Protein AF-A0A6M1T0G2-F1 (afdb_monomer)

Sequence (320 aa):
MTQIGCLLRLRVKMVSRLFTELGWLRSVLLLVLMGIGVGQLTYVRDPAGLWALVVTACSIIAGIHSRRSDIGFLYSISPKPYLVVTIEYFVAFLPLLIFLLYNQFMPGVAVVLAFAAGWPLIFRRRGDSHIINSEAFSTSFLIPSFEWIGGLRNMWWLVLIVLAGGIILTYLNFVAGLVTLFCITAIITGFYAENESIRFITLIADHSTSFLIKKITRELALYSIISLPIWGSCIMLYPDRYLYTLLFLLLNTILLAMVLLAKYTLYQPKRSIELPIATYFIVLSFFLFVPYLQIGVPFIAIFLWIKAKRRLNKKVYARA

Structure (mmCIF, N/CA/C/O backbone):
data_AF-A0A6M1T0G2-F1
#
_entry.id   AF-A0A6M1T0G2-F1
#
loop_
_atom_site.group_PDB
_atom_site.id
_atom_site.type_symbol
_atom_site.label_atom_id
_atom_site.label_alt_id
_atom_site.label_comp_id
_atom_site.label_asym_id
_atom_site.label_entity_id
_atom_site.label_seq_id
_atom_site.pdbx_PDB_ins_code
_atom_site.Cartn_x
_atom_site.Cartn_y
_atom_site.Cartn_z
_atom_site.occupancy
_atom_site.B_iso_or_equiv
_atom_site.auth_seq_id
_atom_site.auth_comp_id
_atom_site.auth_asym_id
_atom_site.auth_atom_id
_atom_site.pdbx_PDB_model_num
ATOM 1 N N . MET A 1 1 ? -11.634 -39.029 -2.315 1.00 51.19 1 MET A N 1
ATOM 2 C CA . MET A 1 1 ? -11.465 -37.596 -2.656 1.00 51.19 1 MET A CA 1
ATOM 3 C C . MET A 1 1 ? -10.037 -37.198 -2.339 1.00 51.19 1 MET A C 1
ATOM 5 O O . MET A 1 1 ? -9.631 -37.340 -1.196 1.00 51.19 1 MET A O 1
ATOM 9 N N . THR A 1 2 ? -9.257 -36.772 -3.330 1.00 70.81 2 THR A N 1
ATOM 10 C CA . THR A 1 2 ? -7.861 -36.361 -3.116 1.00 70.81 2 THR A CA 1
ATOM 11 C C . THR A 1 2 ? -7.811 -35.145 -2.183 1.00 70.81 2 THR A C 1
ATOM 13 O O . THR A 1 2 ? -8.646 -34.246 -2.294 1.00 70.81 2 THR A O 1
ATOM 16 N N . GLN A 1 3 ? -6.850 -35.100 -1.251 1.00 71.00 3 GLN A N 1
ATOM 17 C CA . GLN A 1 3 ? -6.666 -33.986 -0.300 1.00 71.00 3 GLN A CA 1
ATOM 18 C C . GLN A 1 3 ? -6.639 -32.613 -1.006 1.00 71.00 3 GLN A C 1
ATOM 20 O O . GLN A 1 3 ? -7.195 -31.635 -0.509 1.00 71.00 3 GLN A O 1
ATOM 25 N N . ILE A 1 4 ? -6.093 -32.576 -2.226 1.00 71.19 4 ILE A N 1
ATOM 26 C CA . ILE A 1 4 ? -6.065 -31.411 -3.122 1.00 71.19 4 ILE A CA 1
ATOM 27 C C . ILE A 1 4 ? -7.482 -30.930 -3.485 1.00 71.19 4 ILE A C 1
ATOM 29 O O . ILE A 1 4 ? -7.760 -29.734 -3.429 1.00 71.19 4 ILE A O 1
ATOM 33 N N . GLY A 1 5 ? -8.408 -31.841 -3.800 1.00 75.25 5 GLY A N 1
ATOM 34 C CA . GLY A 1 5 ? -9.793 -31.488 -4.123 1.00 75.25 5 GLY A CA 1
ATOM 35 C C . GLY A 1 5 ? -10.549 -30.879 -2.937 1.00 75.25 5 GLY A C 1
ATOM 36 O O . GLY A 1 5 ? -11.372 -29.981 -3.119 1.00 75.25 5 GLY A O 1
ATOM 37 N N . CYS A 1 6 ? -10.242 -31.317 -1.711 1.00 79.81 6 CYS A N 1
ATOM 38 C CA . CYS A 1 6 ? -10.803 -30.722 -0.497 1.00 79.81 6 CYS A CA 1
ATOM 39 C C . CYS A 1 6 ? -10.262 -29.300 -0.263 1.00 79.81 6 CYS A C 1
ATOM 41 O O . CYS A 1 6 ? -11.041 -28.380 -0.010 1.00 79.81 6 CYS A O 1
ATOM 43 N N . LEU A 1 7 ? -8.950 -29.098 -0.444 1.00 80.50 7 LEU A N 1
ATOM 44 C CA . LEU A 1 7 ? -8.316 -27.778 -0.357 1.00 80.50 7 LEU A CA 1
ATOM 45 C C . LEU A 1 7 ? -8.897 -26.795 -1.381 1.00 80.50 7 LEU A C 1
ATOM 47 O O . LEU A 1 7 ? -9.249 -25.677 -1.015 1.00 80.50 7 LEU A O 1
ATOM 51 N N . LEU A 1 8 ? -9.086 -27.215 -2.636 1.00 78.31 8 LEU A N 1
ATOM 52 C CA . LEU A 1 8 ? -9.695 -26.369 -3.669 1.00 78.31 8 LEU A CA 1
ATOM 53 C C . LEU A 1 8 ? -11.133 -25.967 -3.314 1.00 78.31 8 LEU A C 1
ATOM 55 O O . LEU A 1 8 ? -11.486 -24.793 -3.419 1.00 78.31 8 LEU A O 1
ATOM 59 N N . ARG A 1 9 ? -11.957 -26.899 -2.817 1.00 84.12 9 ARG A N 1
ATOM 60 C CA . ARG A 1 9 ? -13.314 -26.570 -2.339 1.00 84.12 9 ARG A CA 1
ATOM 61 C C . ARG A 1 9 ? -13.290 -25.578 -1.179 1.00 84.12 9 ARG A C 1
ATOM 63 O O . ARG A 1 9 ? -14.125 -24.677 -1.129 1.00 84.12 9 ARG A O 1
ATOM 70 N N . LEU A 1 10 ? -12.341 -25.730 -0.259 1.00 84.62 10 LEU A N 1
ATOM 71 C CA . LEU A 1 10 ? -12.155 -24.809 0.858 1.00 84.62 10 LEU A CA 1
ATOM 72 C C . LEU A 1 10 ? -11.741 -23.414 0.364 1.00 84.62 10 LEU A C 1
ATOM 74 O O . LEU A 1 10 ? -12.309 -22.426 0.825 1.00 84.62 10 LEU A O 1
ATOM 78 N N . ARG A 1 11 ? -10.859 -23.318 -0.638 1.00 83.44 11 ARG A N 1
ATOM 79 C CA . ARG A 1 11 ? -10.493 -22.046 -1.284 1.00 83.44 11 ARG A CA 1
ATOM 80 C C . ARG A 1 11 ? -11.674 -21.369 -1.967 1.00 83.44 11 ARG A C 1
ATOM 82 O O . ARG A 1 11 ? -11.891 -20.182 -1.747 1.00 83.44 11 ARG A O 1
ATOM 89 N N . VAL A 1 12 ? -12.483 -22.112 -2.719 1.00 82.88 12 VAL A N 1
ATOM 90 C CA . VAL A 1 12 ? -13.698 -21.567 -3.351 1.00 82.88 12 VAL A CA 1
ATOM 91 C C . VAL A 1 12 ? -14.676 -21.045 -2.295 1.00 82.88 12 VAL A C 1
ATOM 93 O O . VAL A 1 12 ? -15.208 -19.945 -2.439 1.00 82.88 12 VAL A O 1
ATOM 96 N N . LYS A 1 13 ? -14.863 -21.776 -1.187 1.00 85.56 13 LYS A N 1
ATOM 97 C CA . LYS A 1 13 ? -15.683 -21.303 -0.060 1.00 85.56 13 LYS A CA 1
ATOM 98 C C . LYS A 1 13 ? -15.110 -20.041 0.588 1.00 85.56 13 LYS A C 1
ATOM 100 O O . LYS A 1 13 ? -15.881 -19.149 0.929 1.00 85.56 13 LYS A O 1
ATOM 105 N N . MET A 1 14 ? -13.788 -19.939 0.736 1.00 82.00 14 MET A N 1
ATOM 106 C CA . MET A 1 14 ? -13.137 -18.725 1.240 1.00 82.00 14 MET A CA 1
ATOM 107 C C . MET A 1 14 ? -13.379 -17.532 0.312 1.00 82.00 14 MET A C 1
ATOM 109 O O . MET A 1 14 ? -13.764 -16.472 0.790 1.00 82.00 14 MET A O 1
ATOM 113 N N . VAL A 1 15 ? -13.231 -17.709 -1.002 1.00 80.38 15 VAL A N 1
ATOM 114 C CA . VAL A 1 15 ? -13.501 -16.655 -1.993 1.00 80.38 15 VAL A CA 1
ATOM 115 C C . VAL A 1 15 ? -14.968 -16.229 -1.958 1.00 80.38 15 VAL A C 1
ATOM 117 O O . VAL A 1 15 ? -15.261 -15.040 -1.881 1.00 80.38 15 VAL A O 1
ATOM 120 N N . SER A 1 16 ? -15.902 -17.181 -1.928 1.00 82.56 16 SER A N 1
ATOM 121 C CA . SER A 1 16 ? -17.333 -16.883 -1.794 1.00 82.56 16 SER A CA 1
ATOM 122 C C . SER A 1 16 ? -17.633 -16.099 -0.511 1.00 82.56 16 SER A C 1
ATOM 124 O O . SER A 1 16 ? -18.330 -15.084 -0.552 1.00 82.56 16 SER A O 1
ATOM 126 N N . ARG A 1 17 ? -17.028 -16.499 0.614 1.00 81.81 17 ARG A N 1
ATOM 127 C CA . ARG A 1 17 ? -17.146 -15.776 1.880 1.00 81.81 17 ARG A CA 1
ATOM 128 C C . ARG A 1 17 ? -16.591 -14.352 1.780 1.00 81.81 17 ARG A C 1
ATOM 130 O O . ARG A 1 17 ? -17.235 -13.431 2.276 1.00 81.81 17 ARG A O 1
ATOM 137 N N . LEU A 1 18 ? -15.463 -14.146 1.097 1.00 77.69 18 LEU A N 1
ATOM 138 C CA . LEU A 1 18 ? -14.910 -12.809 0.857 1.00 77.69 18 LEU A CA 1
ATOM 139 C C . LEU A 1 18 ? -15.920 -11.917 0.126 1.00 77.69 18 LEU A C 1
ATOM 141 O O . LEU A 1 18 ? -16.198 -10.818 0.598 1.00 77.69 18 LEU A O 1
ATOM 145 N N . PHE A 1 19 ? -16.540 -12.403 -0.953 1.00 76.75 19 PHE A N 1
ATOM 146 C CA . PHE A 1 19 ? -17.588 -11.662 -1.667 1.00 76.75 19 PHE A CA 1
ATOM 147 C C . PHE A 1 19 ? -18.769 -11.288 -0.757 1.00 76.75 19 PHE A C 1
ATOM 149 O O . PHE A 1 19 ? -19.260 -10.158 -0.810 1.00 76.75 19 PHE A O 1
ATOM 156 N N . THR A 1 20 ? -19.188 -12.194 0.133 1.00 78.62 20 THR A N 1
ATOM 157 C CA . THR A 1 20 ? -20.266 -11.897 1.091 1.00 78.62 20 THR A CA 1
ATOM 158 C C . THR A 1 20 ? -19.862 -10.882 2.164 1.00 78.62 20 THR A C 1
ATOM 160 O O . THR A 1 20 ? -20.662 -10.013 2.503 1.00 78.62 20 THR A O 1
ATOM 163 N N . GLU A 1 21 ? -18.625 -10.931 2.671 1.00 76.31 21 GLU A N 1
ATOM 164 C CA . GLU A 1 21 ? -18.133 -10.000 3.699 1.00 76.31 21 GLU A CA 1
ATOM 165 C C . GLU A 1 21 ? -17.851 -8.596 3.137 1.00 76.31 21 GLU A C 1
ATOM 167 O O . GLU A 1 21 ? -18.072 -7.590 3.819 1.00 76.31 21 GLU A O 1
ATOM 172 N N . LEU A 1 22 ? -17.399 -8.510 1.882 1.00 72.31 22 LEU A N 1
ATOM 173 C CA . LEU A 1 22 ? -17.198 -7.252 1.158 1.00 72.31 22 LEU A CA 1
ATOM 174 C C . LEU A 1 22 ? -18.525 -6.534 0.874 1.00 72.31 22 LEU A C 1
ATOM 176 O O . LEU A 1 22 ? -18.589 -5.301 0.965 1.00 72.31 22 LEU A O 1
ATOM 180 N N . GLY A 1 23 ? -19.576 -7.306 0.594 1.00 80.19 23 GLY A N 1
ATOM 181 C CA . GLY A 1 23 ? -20.867 -6.826 0.122 1.00 80.19 23 GLY A CA 1
ATOM 182 C C . GLY A 1 23 ? -20.869 -6.660 -1.398 1.00 80.19 23 GLY A C 1
ATOM 183 O O . GLY A 1 23 ? -19.938 -6.094 -1.973 1.00 80.19 23 GLY A O 1
ATOM 184 N N . TRP A 1 24 ? -21.946 -7.117 -2.041 1.00 75.81 24 TRP A N 1
ATOM 185 C CA . TRP A 1 24 ? -22.049 -7.234 -3.501 1.00 75.81 24 TRP A CA 1
ATOM 186 C C . TRP A 1 24 ? -21.665 -5.948 -4.251 1.00 75.81 24 TRP A C 1
ATOM 188 O O . TRP A 1 24 ? -20.932 -6.004 -5.232 1.00 75.81 24 TRP A O 1
ATOM 198 N N . LEU A 1 25 ? -22.080 -4.780 -3.750 1.00 76.75 25 LEU A N 1
ATOM 199 C CA . LEU A 1 25 ? -21.816 -3.495 -4.400 1.00 76.75 25 LEU A CA 1
ATOM 200 C C . LEU A 1 25 ? -20.320 -3.147 -4.420 1.00 76.75 25 LEU A C 1
ATOM 202 O O . LEU A 1 25 ? -19.811 -2.667 -5.430 1.00 76.75 25 LEU A O 1
ATOM 206 N N . ARG A 1 26 ? -19.586 -3.437 -3.335 1.00 77.00 26 ARG A N 1
ATOM 207 C CA . ARG A 1 26 ? -18.128 -3.226 -3.294 1.00 77.00 26 ARG A CA 1
ATOM 208 C C . ARG A 1 26 ? -17.404 -4.218 -4.189 1.00 77.00 26 ARG A C 1
ATOM 210 O O . ARG A 1 26 ? -16.419 -3.857 -4.818 1.00 77.00 26 ARG A O 1
ATOM 217 N N . SER A 1 27 ? -17.902 -5.447 -4.264 1.00 77.56 27 SER A N 1
ATOM 218 C CA . SER A 1 27 ? -17.348 -6.474 -5.139 1.00 77.56 27 SER A CA 1
ATOM 219 C C . SER A 1 27 ? -17.516 -6.136 -6.618 1.00 77.56 27 SER A C 1
ATOM 221 O O . SER A 1 27 ? -16.555 -6.258 -7.371 1.00 77.56 27 SER A O 1
ATOM 223 N N . VAL A 1 28 ? -18.697 -5.659 -7.024 1.00 82.12 28 VAL A N 1
ATOM 224 C CA . VAL A 1 28 ? -18.940 -5.182 -8.394 1.00 82.12 28 VAL A CA 1
ATOM 225 C C . VAL A 1 28 ? -18.038 -3.993 -8.706 1.00 82.12 28 VAL A C 1
ATOM 227 O O . VAL A 1 28 ? -17.378 -3.997 -9.740 1.00 82.12 28 VAL A O 1
ATOM 230 N N . LEU A 1 29 ? -17.936 -3.022 -7.790 1.00 79.62 29 LEU A N 1
ATOM 231 C CA . LEU A 1 29 ? -17.025 -1.890 -7.954 1.00 79.62 29 LEU A CA 1
ATOM 232 C C . LEU A 1 29 ? -15.581 -2.368 -8.162 1.00 79.62 29 LEU A C 1
ATOM 234 O O . LEU A 1 29 ? -14.952 -1.970 -9.134 1.00 79.62 29 LEU A O 1
ATOM 238 N N . LEU A 1 30 ? -15.067 -3.256 -7.307 1.00 80.06 30 LEU A N 1
ATOM 239 C CA . LEU A 1 30 ? -13.708 -3.792 -7.439 1.00 80.06 30 LEU A CA 1
ATOM 240 C C . LEU A 1 30 ? -13.485 -4.522 -8.768 1.00 80.06 30 LEU A C 1
ATOM 242 O O . LEU A 1 30 ? -12.429 -4.350 -9.370 1.00 80.06 30 LEU A O 1
ATOM 246 N N . LEU A 1 31 ? -14.461 -5.300 -9.242 1.00 81.38 31 LEU A N 1
ATOM 247 C CA . LEU A 1 31 ? -14.373 -5.978 -10.538 1.00 81.38 31 LEU A CA 1
ATOM 248 C C . LEU A 1 31 ? -14.300 -4.980 -11.699 1.00 81.38 31 LEU A C 1
ATOM 250 O O . LEU A 1 31 ? -13.467 -5.146 -12.586 1.00 81.38 31 LEU A O 1
ATOM 254 N N . VAL A 1 32 ? -15.117 -3.923 -11.670 1.00 80.25 32 VAL A N 1
ATOM 255 C CA . VAL A 1 32 ? -15.071 -2.849 -12.676 1.00 80.25 32 VAL A CA 1
ATOM 256 C C . VAL A 1 32 ? -13.719 -2.137 -12.640 1.00 80.25 32 VAL A C 1
ATOM 258 O O . VAL A 1 32 ? -13.092 -1.972 -13.683 1.00 80.25 32 VAL A O 1
ATOM 261 N N . LEU A 1 33 ? -13.228 -1.776 -11.451 1.00 76.12 33 LEU A N 1
ATOM 262 C CA . LEU A 1 33 ? -11.920 -1.134 -11.287 1.00 76.12 33 LEU A CA 1
ATOM 263 C C . LEU A 1 33 ? -10.778 -2.022 -11.792 1.00 76.12 33 LEU A C 1
ATOM 265 O O . LEU A 1 33 ? -9.868 -1.533 -12.458 1.00 76.12 33 LEU A O 1
ATOM 269 N N . MET A 1 34 ? -10.839 -3.324 -11.515 1.00 77.12 34 MET A N 1
ATOM 270 C CA . MET A 1 34 ? -9.867 -4.295 -12.008 1.00 77.12 34 MET A CA 1
ATOM 271 C C . MET A 1 34 ? -9.919 -4.407 -13.535 1.00 77.12 34 MET A C 1
ATOM 273 O O . MET A 1 34 ? -8.868 -4.408 -14.170 1.00 77.12 34 MET A O 1
ATOM 277 N N . GLY A 1 35 ? -11.115 -4.429 -14.130 1.00 75.44 35 GLY A N 1
ATOM 278 C CA . GLY A 1 35 ? -11.295 -4.425 -15.583 1.00 75.44 35 GLY A CA 1
ATOM 279 C C . GLY A 1 35 ? -10.711 -3.176 -16.244 1.00 75.44 35 GLY A C 1
ATOM 280 O O . GLY A 1 35 ? -9.975 -3.291 -17.222 1.00 75.44 35 GLY A O 1
ATOM 281 N N . ILE A 1 36 ? -10.958 -1.992 -15.670 1.00 74.38 36 ILE A N 1
ATOM 282 C CA . ILE A 1 36 ? -10.354 -0.738 -16.142 1.00 74.38 36 ILE A CA 1
ATOM 283 C C . ILE A 1 36 ? -8.831 -0.800 -16.004 1.00 74.38 36 ILE A C 1
ATOM 285 O O . ILE A 1 36 ? -8.129 -0.469 -16.953 1.00 74.38 36 ILE A O 1
ATOM 289 N N . GLY A 1 37 ? -8.318 -1.264 -14.860 1.00 69.94 37 GLY A N 1
ATOM 290 C CA . GLY A 1 37 ? -6.883 -1.425 -14.628 1.00 69.94 37 GLY A CA 1
ATOM 291 C C . GLY A 1 37 ? -6.225 -2.312 -15.685 1.00 69.94 37 GLY A C 1
ATOM 292 O O . GLY A 1 37 ? -5.253 -1.895 -16.305 1.00 69.94 37 GLY A O 1
ATOM 293 N N . VAL A 1 38 ? -6.800 -3.487 -15.959 1.00 71.50 38 VAL A N 1
ATOM 294 C CA . VAL A 1 38 ? -6.326 -4.400 -17.013 1.00 71.50 38 VAL A CA 1
ATOM 295 C C . VAL A 1 38 ? -6.412 -3.750 -18.398 1.00 71.50 38 VAL A C 1
ATOM 297 O O . VAL A 1 38 ? -5.481 -3.884 -19.187 1.00 71.50 38 VAL A O 1
ATOM 300 N N . GLY A 1 39 ? -7.477 -2.997 -18.684 1.00 71.19 39 GLY A N 1
ATOM 301 C CA . GLY A 1 39 ? -7.616 -2.245 -19.933 1.00 71.19 39 GLY A CA 1
ATOM 302 C C . GLY A 1 39 ? -6.578 -1.130 -20.096 1.00 71.19 39 GLY A C 1
ATOM 303 O O . GLY A 1 39 ? -6.160 -0.846 -21.209 1.00 71.19 39 GLY A O 1
ATOM 304 N N . GLN A 1 40 ? -6.107 -0.517 -19.010 1.00 70.69 40 GLN A N 1
ATOM 305 C CA . GLN A 1 40 ? -5.018 0.464 -19.077 1.00 70.69 40 GLN A CA 1
ATOM 306 C C . GLN A 1 40 ? -3.661 -0.201 -19.344 1.00 70.69 40 GLN A C 1
ATOM 308 O O . GLN A 1 40 ? -2.816 0.395 -20.012 1.00 70.69 40 GLN A O 1
ATOM 313 N N . LEU A 1 41 ? -3.459 -1.451 -18.904 1.00 71.25 41 LEU A N 1
ATOM 314 C CA . LEU A 1 41 ? -2.218 -2.183 -19.176 1.00 71.25 41 LEU A CA 1
ATOM 315 C C . LEU A 1 41 ? -1.961 -2.322 -20.680 1.00 71.25 41 LEU A C 1
ATOM 317 O O . LEU A 1 41 ? -0.813 -2.225 -21.093 1.00 71.25 41 LEU A O 1
ATOM 321 N N . THR A 1 42 ? -2.990 -2.443 -21.529 1.00 71.88 42 THR A N 1
ATOM 322 C CA . THR A 1 42 ? -2.804 -2.599 -22.988 1.00 71.88 42 THR A CA 1
ATOM 323 C C . THR A 1 42 ? -2.097 -1.423 -23.669 1.00 71.88 42 THR A C 1
ATOM 325 O O . THR A 1 42 ? -1.605 -1.577 -24.788 1.00 71.88 42 THR A O 1
ATOM 328 N N . TYR A 1 43 ? -2.032 -0.265 -23.009 1.00 75.75 43 TYR A N 1
ATOM 329 C CA . TYR A 1 43 ? -1.355 0.933 -23.506 1.00 75.75 43 TYR A CA 1
ATOM 330 C C . TYR A 1 43 ? 0.105 1.047 -23.042 1.00 75.75 43 TYR A C 1
ATOM 332 O O . TYR A 1 43 ? 0.860 1.836 -23.607 1.00 75.75 43 TYR A O 1
ATOM 340 N N . VAL A 1 44 ? 0.529 0.248 -22.057 1.00 76.12 44 VAL A N 1
ATOM 341 C CA . VAL A 1 44 ? 1.910 0.231 -21.560 1.00 76.12 44 VAL A CA 1
ATOM 342 C C . VAL A 1 44 ? 2.753 -0.656 -22.472 1.00 76.12 44 VAL A C 1
ATOM 344 O O . VAL A 1 44 ? 2.596 -1.876 -22.481 1.00 76.12 44 VAL A O 1
ATOM 347 N N . ARG A 1 45 ? 3.651 -0.042 -23.245 1.00 77.31 45 ARG A N 1
ATOM 348 C CA . ARG A 1 45 ? 4.600 -0.753 -24.125 1.00 77.31 45 ARG A CA 1
ATOM 349 C C . ARG A 1 45 ? 6.056 -0.396 -23.861 1.00 77.31 45 ARG A C 1
ATOM 351 O O . ARG A 1 45 ? 6.952 -1.017 -24.425 1.00 77.31 45 ARG A O 1
ATOM 358 N N . ASP A 1 46 ? 6.306 0.609 -23.033 1.00 82.06 46 ASP A N 1
ATOM 359 C CA . ASP A 1 46 ? 7.653 1.050 -22.727 1.00 82.06 46 ASP A CA 1
ATOM 360 C C . ASP A 1 46 ? 8.351 0.059 -21.770 1.00 82.06 46 ASP A C 1
ATOM 362 O O . ASP A 1 46 ? 7.740 -0.408 -20.802 1.00 82.06 46 ASP A O 1
ATOM 366 N N . PRO A 1 47 ? 9.641 -0.268 -21.991 1.00 81.50 47 PRO A N 1
ATOM 367 C CA . PRO A 1 47 ? 10.360 -1.231 -21.152 1.00 81.50 47 PRO A CA 1
ATOM 368 C C . PRO A 1 47 ? 10.382 -0.865 -19.664 1.00 81.50 47 PRO A C 1
ATOM 370 O O . PRO A 1 47 ? 10.381 -1.744 -18.803 1.00 81.50 47 PRO A O 1
ATOM 373 N N . ALA A 1 48 ? 10.391 0.429 -19.345 1.00 75.94 48 ALA A N 1
ATOM 374 C CA . ALA A 1 48 ? 10.402 0.899 -17.967 1.00 75.94 48 ALA A CA 1
ATOM 375 C C . ALA A 1 48 ? 9.061 0.668 -17.257 1.00 75.94 48 ALA A C 1
ATOM 377 O O . ALA A 1 48 ? 9.046 0.196 -16.120 1.00 75.94 48 ALA A O 1
ATOM 378 N N . GLY A 1 49 ? 7.943 0.934 -17.929 1.00 79.50 49 GLY A N 1
ATOM 379 C CA . GLY A 1 49 ? 6.596 0.638 -17.456 1.00 79.50 49 GLY A CA 1
ATOM 380 C C . GLY A 1 49 ? 6.393 -0.858 -17.227 1.00 79.50 49 GLY A C 1
ATOM 381 O O . GLY A 1 49 ? 5.846 -1.256 -16.198 1.00 79.50 49 GLY A O 1
ATOM 382 N N . LEU A 1 50 ? 6.923 -1.705 -18.114 1.00 84.75 50 LEU A N 1
ATOM 383 C CA . LEU A 1 50 ? 6.900 -3.161 -17.935 1.00 84.75 50 LEU A CA 1
ATOM 384 C C . LEU A 1 50 ? 7.704 -3.607 -16.703 1.00 84.75 50 LEU A C 1
ATOM 386 O O . LEU A 1 50 ? 7.216 -4.416 -15.911 1.00 84.75 50 LEU A O 1
ATOM 390 N N . TRP A 1 51 ? 8.893 -3.043 -16.475 1.00 83.19 51 TRP A N 1
ATOM 391 C CA . TRP A 1 51 ? 9.655 -3.298 -15.247 1.00 83.19 51 TRP A CA 1
ATOM 392 C C . TRP A 1 51 ? 8.935 -2.805 -13.990 1.00 83.19 51 TRP A C 1
ATOM 394 O O . TRP A 1 51 ? 8.929 -3.499 -12.972 1.00 83.19 51 TRP A O 1
ATOM 404 N N . ALA A 1 52 ? 8.275 -1.650 -14.054 1.00 79.62 52 ALA A N 1
ATOM 405 C CA . ALA A 1 52 ? 7.486 -1.133 -12.944 1.00 79.62 52 ALA A CA 1
ATOM 406 C C . ALA A 1 52 ? 6.321 -2.073 -12.578 1.00 79.62 52 ALA A C 1
ATOM 408 O O . ALA A 1 52 ? 6.053 -2.297 -11.393 1.00 79.62 52 ALA A O 1
ATOM 409 N N . LEU A 1 53 ? 5.677 -2.697 -13.571 1.00 83.00 53 LEU A N 1
ATOM 410 C CA . LEU A 1 53 ? 4.657 -3.727 -13.347 1.00 83.00 53 LEU A CA 1
ATOM 411 C C . LEU A 1 53 ? 5.235 -4.973 -12.670 1.00 83.00 53 LEU A C 1
ATOM 413 O O . LEU A 1 53 ? 4.637 -5.483 -11.723 1.00 83.00 53 LEU A O 1
ATOM 417 N N . VAL A 1 54 ? 6.410 -5.435 -13.105 1.00 86.50 54 VAL A N 1
ATOM 418 C CA . VAL A 1 54 ? 7.113 -6.577 -12.495 1.00 86.50 54 VAL A CA 1
ATOM 419 C C . VAL A 1 54 ? 7.441 -6.299 -11.026 1.00 86.50 54 VAL A C 1
ATOM 421 O O . VAL A 1 54 ? 7.137 -7.120 -10.163 1.00 86.50 54 VAL A O 1
ATOM 424 N N . VAL A 1 55 ? 7.992 -5.124 -10.711 1.00 83.31 55 VAL A N 1
ATOM 425 C CA . VAL A 1 55 ? 8.320 -4.717 -9.331 1.00 83.31 55 VAL A CA 1
ATOM 426 C C . VAL A 1 55 ? 7.066 -4.641 -8.465 1.00 83.31 55 VAL A C 1
ATOM 428 O O . VAL A 1 55 ? 7.067 -5.111 -7.323 1.00 83.31 55 VAL A O 1
ATOM 431 N N . THR A 1 56 ? 5.981 -4.098 -9.016 1.00 82.56 56 THR A N 1
ATOM 432 C CA . THR A 1 56 ? 4.684 -4.036 -8.335 1.00 82.56 56 THR A CA 1
ATOM 433 C C . THR A 1 56 ? 4.166 -5.443 -8.037 1.00 82.56 56 THR A C 1
ATOM 435 O O . THR A 1 56 ? 3.783 -5.734 -6.906 1.00 82.56 56 THR A O 1
ATOM 438 N N . ALA A 1 57 ? 4.224 -6.351 -9.012 1.00 87.81 57 ALA A N 1
ATOM 439 C CA . ALA A 1 57 ? 3.794 -7.735 -8.848 1.00 87.81 57 ALA A CA 1
ATOM 440 C C . ALA A 1 57 ? 4.610 -8.480 -7.786 1.00 87.81 57 ALA A C 1
ATOM 442 O O . ALA A 1 57 ? 4.029 -9.081 -6.883 1.00 87.81 57 ALA A O 1
ATOM 443 N N . CYS A 1 58 ? 5.940 -8.378 -7.830 1.00 87.62 58 CYS A N 1
ATOM 444 C CA . CYS A 1 58 ? 6.818 -8.968 -6.820 1.00 87.62 58 CYS A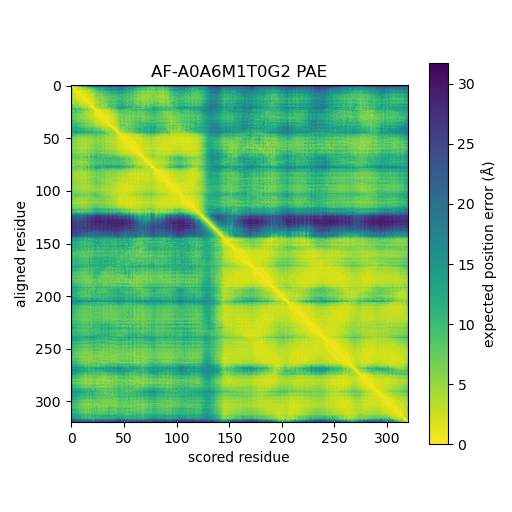 CA 1
ATOM 445 C C . CYS A 1 58 ? 6.534 -8.393 -5.423 1.00 87.62 58 CYS A C 1
ATOM 447 O O . CYS A 1 58 ? 6.450 -9.145 -4.454 1.00 87.62 58 CYS A O 1
ATOM 449 N N . SER A 1 59 ? 6.290 -7.083 -5.317 1.00 81.75 59 SER A N 1
ATOM 450 C CA . SER A 1 59 ? 5.927 -6.431 -4.051 1.00 81.75 59 SER A CA 1
ATOM 451 C C . SER A 1 59 ? 4.591 -6.945 -3.500 1.00 81.75 59 SER A C 1
ATOM 453 O O . SER A 1 59 ? 4.476 -7.204 -2.300 1.00 81.75 59 SER A O 1
ATOM 455 N N . ILE A 1 60 ? 3.595 -7.163 -4.369 1.00 85.44 60 ILE A N 1
ATOM 456 C CA . ILE A 1 60 ? 2.307 -7.757 -3.984 1.00 85.44 60 ILE A CA 1
ATOM 457 C C . ILE A 1 60 ? 2.502 -9.211 -3.535 1.00 85.44 60 ILE A C 1
ATOM 459 O O . ILE A 1 60 ? 1.991 -9.576 -2.478 1.00 85.44 60 ILE A O 1
ATOM 463 N N . ILE A 1 61 ? 3.261 -10.034 -4.270 1.00 88.12 61 ILE A N 1
ATOM 464 C CA . ILE A 1 61 ? 3.556 -11.427 -3.880 1.00 88.12 61 ILE A CA 1
ATOM 465 C C . ILE A 1 61 ? 4.226 -11.461 -2.504 1.00 88.12 61 ILE A C 1
ATOM 467 O O . ILE A 1 61 ? 3.781 -12.194 -1.617 1.00 88.12 61 ILE A O 1
ATOM 471 N N . ALA A 1 62 ? 5.256 -10.636 -2.302 1.00 84.00 62 ALA A N 1
ATOM 472 C CA . ALA A 1 62 ? 5.983 -10.560 -1.042 1.00 84.00 62 ALA A CA 1
ATOM 473 C C . ALA A 1 62 ? 5.068 -10.124 0.110 1.00 84.00 62 ALA A C 1
ATOM 475 O O . ALA A 1 62 ? 5.087 -10.734 1.183 1.00 84.00 62 ALA A O 1
ATOM 476 N N . GLY A 1 63 ? 4.226 -9.112 -0.121 1.00 79.12 63 GLY A N 1
ATOM 477 C CA . GLY A 1 63 ? 3.256 -8.618 0.851 1.00 79.12 63 GLY A CA 1
ATOM 478 C C . GLY A 1 63 ? 2.199 -9.660 1.221 1.00 79.12 63 GLY A C 1
ATOM 479 O O . GLY A 1 63 ? 1.950 -9.876 2.408 1.00 79.12 63 GLY A O 1
ATOM 480 N N . ILE A 1 64 ? 1.624 -10.349 0.226 1.00 82.62 64 ILE A N 1
ATOM 481 C CA . ILE A 1 64 ? 0.658 -11.436 0.440 1.00 82.62 64 ILE A CA 1
ATOM 482 C C . ILE A 1 64 ? 1.311 -12.548 1.257 1.00 82.62 64 ILE A C 1
ATOM 484 O O . ILE A 1 64 ? 0.735 -12.979 2.251 1.00 82.62 64 ILE A O 1
ATOM 488 N N . HIS A 1 65 ? 2.507 -13.001 0.874 1.00 85.06 65 HIS A N 1
ATOM 489 C CA . HIS A 1 65 ? 3.187 -14.095 1.563 1.00 85.06 65 HIS A CA 1
ATOM 490 C C . HIS A 1 65 ? 3.546 -13.746 3.013 1.00 85.06 65 HIS A C 1
ATOM 492 O O . HIS A 1 65 ? 3.339 -14.558 3.909 1.00 85.06 65 HIS A O 1
ATOM 498 N N . SER A 1 66 ? 4.013 -12.520 3.263 1.00 75.94 66 SER A N 1
ATOM 499 C CA . SER A 1 66 ? 4.449 -12.075 4.598 1.00 75.94 66 SER A CA 1
ATOM 500 C C . SER A 1 66 ? 3.307 -11.944 5.610 1.00 75.94 66 SER A C 1
ATOM 502 O O . SER A 1 66 ? 3.542 -11.974 6.816 1.00 75.94 66 SER A O 1
ATOM 504 N N . ARG A 1 67 ? 2.065 -11.781 5.138 1.00 71.50 67 ARG A N 1
ATOM 505 C CA . ARG A 1 67 ? 0.860 -11.664 5.984 1.00 71.50 67 ARG A CA 1
ATOM 506 C C . ARG A 1 67 ? 0.041 -12.946 6.039 1.00 71.50 67 ARG A C 1
ATOM 508 O O . ARG A 1 67 ? -1.058 -12.974 6.586 1.00 71.50 67 ARG A O 1
ATOM 515 N N . ARG A 1 68 ? 0.547 -14.012 5.430 1.00 77.75 68 ARG A N 1
ATOM 516 C CA . ARG A 1 68 ? -0.220 -15.219 5.193 1.00 77.75 68 ARG A CA 1
ATOM 517 C C . ARG A 1 68 ? -0.281 -16.095 6.450 1.00 77.75 68 ARG A C 1
ATOM 519 O O . ARG A 1 68 ? 0.659 -16.820 6.761 1.00 77.75 68 ARG A O 1
ATOM 526 N N . SER A 1 69 ? -1.415 -16.063 7.147 1.00 73.75 69 SER A N 1
ATOM 527 C CA . SER A 1 69 ? -1.633 -16.803 8.401 1.00 73.75 69 SER A CA 1
ATOM 528 C C . SER A 1 69 ? -1.951 -18.294 8.217 1.00 73.75 69 SER A C 1
ATOM 530 O O . SER A 1 69 ? -1.720 -19.094 9.120 1.00 73.75 69 SER A O 1
ATOM 532 N N . ASP A 1 70 ? -2.428 -18.715 7.041 1.00 77.56 70 ASP A N 1
ATOM 533 C CA . ASP A 1 70 ? -2.798 -20.109 6.755 1.00 77.56 70 ASP A CA 1
ATOM 534 C C . ASP A 1 70 ? -1.603 -21.008 6.391 1.00 77.56 70 ASP A C 1
ATOM 536 O O . ASP A 1 70 ? -1.783 -22.212 6.201 1.00 77.56 70 ASP A O 1
ATOM 540 N N . ILE A 1 71 ? -0.376 -20.471 6.328 1.00 78.56 71 ILE A N 1
ATOM 541 C CA . ILE A 1 71 ? 0.831 -21.256 6.019 1.00 78.56 71 ILE A CA 1
ATOM 542 C C . ILE A 1 71 ? 0.989 -22.405 7.023 1.00 78.56 71 ILE A C 1
ATOM 544 O O . ILE A 1 71 ? 1.198 -23.545 6.616 1.00 78.56 71 ILE A O 1
ATOM 548 N N . GLY A 1 72 ? 0.830 -22.147 8.325 1.00 76.38 72 GLY A N 1
ATOM 549 C CA . GLY A 1 72 ? 0.967 -23.183 9.356 1.00 76.38 72 GLY A CA 1
ATOM 550 C C . GLY A 1 72 ? 0.013 -24.366 9.156 1.00 76.38 72 GLY A C 1
ATOM 551 O O . GLY A 1 72 ? 0.423 -25.515 9.313 1.00 76.38 72 GLY A O 1
ATOM 552 N N . PHE A 1 73 ? -1.218 -24.075 8.731 1.00 81.56 73 PHE A N 1
ATOM 553 C CA . PHE A 1 73 ? -2.251 -25.057 8.399 1.00 81.56 73 PHE A CA 1
ATOM 554 C C . PHE A 1 73 ? -1.953 -25.809 7.093 1.00 81.56 73 PHE A C 1
ATOM 556 O O . PHE A 1 73 ? -2.142 -27.019 7.003 1.00 81.56 73 PHE A O 1
ATOM 563 N N . LEU A 1 74 ? -1.431 -25.128 6.070 1.00 82.69 74 LEU A N 1
ATOM 564 C CA . LEU A 1 74 ? -1.042 -25.785 4.818 1.00 82.69 74 LEU A CA 1
ATOM 565 C C . LEU A 1 74 ? 0.085 -26.798 5.026 1.00 82.69 74 LEU A C 1
ATOM 567 O O . LEU A 1 74 ? 0.053 -27.877 4.435 1.00 82.69 74 LEU A O 1
ATOM 571 N N . TYR A 1 75 ? 1.048 -26.464 5.888 1.00 80.50 75 TYR A N 1
ATOM 572 C CA . TYR A 1 75 ? 2.149 -27.355 6.247 1.00 80.50 75 TYR A CA 1
ATOM 573 C C . TYR A 1 75 ? 1.707 -28.569 7.079 1.00 80.50 75 TYR A C 1
ATOM 575 O O . TYR A 1 75 ? 2.429 -29.560 7.083 1.00 80.50 75 TYR A O 1
ATOM 583 N N . SER A 1 76 ? 0.558 -28.524 7.768 1.00 81.00 76 SER A N 1
ATOM 584 C CA . SER A 1 76 ? 0.054 -29.677 8.533 1.00 81.00 76 SER A CA 1
ATOM 585 C C . SER A 1 76 ? -0.795 -30.645 7.705 1.00 81.00 76 SER A C 1
ATOM 587 O O . SER A 1 76 ? -0.962 -31.792 8.110 1.00 81.00 76 SER A O 1
ATOM 589 N N . ILE A 1 77 ? -1.323 -30.211 6.555 1.00 81.50 77 ILE A N 1
ATOM 590 C CA . ILE A 1 77 ? -2.271 -31.002 5.749 1.00 81.50 77 ILE A CA 1
ATOM 591 C C . ILE A 1 77 ? -1.673 -31.485 4.429 1.00 81.50 77 ILE A C 1
ATOM 593 O O . ILE A 1 77 ? -2.030 -32.566 3.962 1.00 81.50 77 ILE A O 1
ATOM 597 N N . SER A 1 78 ? -0.800 -30.696 3.797 1.00 80.25 78 SER A N 1
ATOM 598 C CA . SER A 1 78 ? -0.249 -31.029 2.483 1.00 80.25 78 SER A CA 1
ATOM 599 C C . SER A 1 78 ? 1.173 -31.583 2.596 1.00 80.25 78 SER A C 1
ATOM 601 O O . SER A 1 78 ? 2.012 -30.951 3.236 1.00 80.25 78 SER A O 1
ATOM 603 N N . PRO A 1 79 ? 1.504 -32.691 1.905 1.00 77.31 79 PRO A N 1
ATOM 604 C CA . PRO A 1 79 ? 2.871 -33.215 1.860 1.00 77.31 79 PRO A CA 1
ATOM 605 C C . PRO A 1 79 ? 3.838 -32.291 1.098 1.00 77.31 79 PRO A C 1
ATOM 607 O O . PRO A 1 79 ? 5.048 -32.349 1.308 1.00 77.31 79 PRO A O 1
ATOM 610 N N . LYS A 1 80 ? 3.326 -31.426 0.207 1.00 82.94 80 LYS A N 1
ATOM 611 C CA . LYS A 1 80 ? 4.114 -30.450 -0.568 1.00 82.94 80 LYS A CA 1
ATOM 612 C C . LYS A 1 80 ? 3.446 -29.066 -0.517 1.00 82.94 80 LYS A C 1
ATOM 614 O O . LYS A 1 80 ? 2.860 -28.629 -1.509 1.00 82.94 80 LYS A O 1
ATOM 619 N N . PRO A 1 81 ? 3.502 -28.363 0.629 1.00 79.12 81 PRO A N 1
ATOM 620 C CA . PRO A 1 81 ? 2.783 -27.103 0.827 1.00 79.12 81 PRO A CA 1
ATOM 621 C C . PRO A 1 81 ? 3.304 -25.983 -0.081 1.00 79.12 81 PRO A C 1
ATOM 623 O O . PRO A 1 81 ? 2.516 -25.174 -0.561 1.00 79.12 81 PRO A O 1
ATOM 626 N N . TYR A 1 82 ? 4.606 -25.975 -0.385 1.00 83.50 82 TYR A N 1
ATOM 627 C CA . TYR A 1 82 ? 5.220 -24.989 -1.278 1.00 83.50 82 TYR A CA 1
ATOM 628 C C . TYR A 1 82 ? 4.629 -25.041 -2.693 1.00 83.50 82 TYR A C 1
ATOM 630 O O . TYR A 1 82 ? 4.297 -23.995 -3.232 1.00 83.50 82 TYR A O 1
ATOM 638 N N . LEU A 1 83 ? 4.390 -26.234 -3.259 1.00 84.38 83 LEU A N 1
ATOM 639 C CA . LEU A 1 83 ? 3.775 -26.363 -4.587 1.00 84.38 83 LEU A CA 1
ATOM 640 C C . LEU A 1 83 ? 2.364 -25.782 -4.616 1.00 84.38 83 LEU A C 1
ATOM 642 O O . LEU A 1 83 ? 2.006 -25.102 -5.570 1.00 84.38 83 LEU A O 1
ATOM 646 N N . VAL A 1 84 ? 1.574 -26.021 -3.566 1.00 85.44 84 VAL A N 1
ATOM 647 C CA . VAL A 1 84 ? 0.214 -25.473 -3.469 1.00 85.44 84 VAL A CA 1
ATOM 648 C C . VAL A 1 84 ? 0.261 -23.945 -3.459 1.00 85.44 84 VAL A C 1
ATOM 650 O O . VAL A 1 84 ? -0.465 -23.308 -4.215 1.00 85.44 84 VAL A O 1
ATOM 653 N N . VAL A 1 85 ? 1.156 -23.355 -2.661 1.00 86.31 85 VAL A N 1
ATOM 654 C CA . VAL A 1 85 ? 1.332 -21.896 -2.583 1.00 86.31 85 VAL A CA 1
ATOM 655 C C . VAL A 1 85 ? 1.824 -21.314 -3.911 1.00 86.31 85 VAL A C 1
ATOM 657 O O . VAL A 1 85 ? 1.298 -20.304 -4.369 1.00 86.31 85 VAL A O 1
ATOM 660 N N . THR A 1 86 ? 2.797 -21.957 -4.554 1.00 88.00 86 THR A N 1
ATOM 661 C CA . THR A 1 86 ? 3.326 -21.531 -5.853 1.00 88.00 86 THR A CA 1
ATOM 662 C C . THR A 1 86 ? 2.252 -21.581 -6.943 1.00 88.00 86 THR A C 1
ATOM 664 O O . THR A 1 86 ? 2.121 -20.629 -7.706 1.00 88.00 86 THR A O 1
ATOM 667 N N . ILE A 1 87 ? 1.428 -22.636 -6.985 1.00 87.88 87 ILE A N 1
ATOM 668 C CA . ILE A 1 87 ? 0.293 -22.730 -7.917 1.00 87.88 87 ILE A CA 1
ATOM 669 C C . ILE A 1 87 ? -0.714 -21.607 -7.657 1.00 87.88 87 ILE A C 1
ATOM 671 O O . ILE A 1 87 ? -1.174 -20.974 -8.602 1.00 87.88 87 ILE A O 1
ATOM 675 N N . GLU A 1 88 ? -1.037 -21.320 -6.394 1.00 87.75 88 GLU A N 1
ATOM 676 C CA . GLU A 1 88 ? -1.938 -20.215 -6.051 1.00 87.75 88 GLU A CA 1
ATOM 677 C C . GLU A 1 88 ? -1.397 -18.863 -6.541 1.00 87.75 88 GLU A C 1
ATOM 679 O O . GLU A 1 88 ? -2.160 -18.068 -7.088 1.00 87.75 88 GLU A O 1
ATOM 684 N N . TYR A 1 89 ? -0.091 -18.611 -6.405 1.00 90.31 89 TYR A N 1
ATOM 685 C CA . TYR A 1 89 ? 0.532 -17.393 -6.929 1.00 90.31 89 TYR A CA 1
ATOM 686 C C . TYR A 1 89 ? 0.548 -17.359 -8.455 1.00 90.31 89 TYR A C 1
ATOM 688 O O . TYR A 1 89 ? 0.213 -16.327 -9.031 1.00 90.31 89 TYR A O 1
ATOM 696 N N . PHE A 1 90 ? 0.833 -18.471 -9.131 1.00 89.62 90 PHE A N 1
ATOM 697 C CA . PHE A 1 90 ? 0.741 -18.513 -10.590 1.00 89.62 90 PHE A CA 1
ATOM 698 C C . PHE A 1 90 ? -0.670 -18.235 -11.090 1.00 89.62 90 PHE A C 1
ATOM 700 O O . PHE A 1 90 ? -0.829 -17.424 -11.994 1.00 89.62 90 PHE A O 1
ATOM 707 N N . VAL A 1 91 ? -1.692 -18.836 -10.480 1.00 89.12 91 VAL A N 1
ATOM 708 C CA . VAL A 1 91 ? -3.092 -18.592 -10.855 1.00 89.12 91 VAL A CA 1
ATOM 709 C C . VAL A 1 91 ? -3.480 -17.134 -10.594 1.00 89.12 91 VAL A C 1
ATOM 711 O O . VAL A 1 91 ? -4.117 -16.516 -11.444 1.00 89.12 91 VAL A O 1
ATOM 714 N N . ALA A 1 92 ? -3.066 -16.557 -9.462 1.00 86.25 92 ALA A N 1
ATOM 715 C CA . ALA A 1 92 ? -3.380 -15.171 -9.117 1.00 86.25 92 ALA A CA 1
ATOM 716 C C . ALA A 1 92 ? -2.729 -14.148 -10.068 1.00 86.25 92 ALA A C 1
ATOM 718 O O . ALA A 1 92 ? -3.344 -13.133 -10.387 1.00 86.25 92 ALA A O 1
ATOM 719 N N . PHE A 1 93 ? -1.508 -14.418 -10.537 1.00 89.00 93 PHE A N 1
ATOM 720 C CA . PHE A 1 93 ? -0.751 -13.519 -11.416 1.00 89.00 93 PHE A CA 1
ATOM 721 C C . PHE A 1 93 ? -0.800 -13.914 -12.900 1.00 89.00 93 PHE A C 1
ATOM 723 O O . PHE A 1 93 ? -0.163 -13.266 -13.730 1.00 89.00 93 PHE A O 1
ATOM 730 N N . LEU A 1 94 ? -1.598 -14.920 -13.261 1.00 90.06 94 LEU A N 1
ATOM 731 C CA . LEU A 1 94 ? -1.765 -15.393 -14.635 1.00 90.06 94 LEU A CA 1
ATOM 732 C C . LEU A 1 94 ? -2.156 -14.278 -15.625 1.00 90.06 94 LEU A C 1
ATOM 734 O O . LEU A 1 94 ? -1.530 -14.214 -16.684 1.00 90.06 94 LEU A O 1
ATOM 738 N N . PRO A 1 95 ? -3.086 -13.348 -15.312 1.00 87.62 95 PRO A N 1
ATOM 739 C CA . PRO A 1 95 ? -3.413 -12.249 -16.225 1.00 87.62 95 PRO A CA 1
ATOM 740 C C . PRO A 1 95 ? -2.208 -11.355 -16.546 1.00 87.62 95 PRO A C 1
ATOM 742 O O . PRO A 1 95 ? -2.016 -10.958 -17.693 1.00 87.62 95 PRO A O 1
ATOM 745 N N . LEU A 1 96 ? -1.363 -11.077 -15.548 1.00 88.06 96 LEU A N 1
ATOM 746 C CA . LEU A 1 96 ? -0.148 -10.288 -15.736 1.00 88.06 96 LEU A CA 1
ATOM 747 C C . LEU A 1 96 ? 0.885 -11.049 -16.573 1.00 88.06 96 LEU A C 1
ATOM 749 O O . LEU A 1 96 ? 1.509 -10.462 -17.450 1.00 88.06 96 LEU A O 1
ATOM 753 N N . LEU A 1 97 ? 1.061 -12.349 -16.325 1.00 90.81 97 LEU A N 1
ATOM 754 C CA . LEU A 1 97 ? 1.987 -13.178 -17.097 1.00 90.81 97 LEU A CA 1
ATOM 755 C C . LEU A 1 97 ? 1.586 -13.234 -18.575 1.00 90.81 97 LEU A C 1
ATOM 757 O O . LEU A 1 97 ? 2.441 -13.047 -19.436 1.00 90.81 97 LEU A O 1
ATOM 761 N N . ILE A 1 98 ? 0.292 -13.407 -18.870 1.00 90.31 98 ILE A N 1
ATOM 762 C CA . ILE A 1 98 ? -0.233 -13.336 -20.243 1.00 90.31 98 ILE A CA 1
ATOM 763 C C . ILE A 1 98 ? 0.070 -11.969 -20.859 1.00 90.31 98 ILE A C 1
ATOM 765 O O . ILE A 1 98 ? 0.528 -11.900 -21.997 1.00 90.31 98 ILE A O 1
ATOM 769 N N . PHE A 1 99 ? -0.136 -10.885 -20.111 1.00 88.81 99 PHE A N 1
ATOM 770 C CA . PHE A 1 99 ? 0.149 -9.535 -20.587 1.00 88.81 99 PHE A CA 1
ATOM 771 C C . PHE A 1 99 ? 1.642 -9.308 -20.899 1.00 88.81 99 PHE A C 1
ATOM 773 O O . PHE A 1 99 ? 1.979 -8.735 -21.936 1.00 88.81 99 PHE A O 1
ATOM 780 N N . LEU A 1 100 ? 2.552 -9.779 -20.042 1.00 89.44 100 LEU A N 1
ATOM 781 C CA . LEU A 1 100 ? 3.996 -9.674 -20.280 1.00 89.44 100 LEU A CA 1
ATOM 782 C C . LEU A 1 100 ? 4.441 -10.521 -21.482 1.00 89.44 100 LEU A C 1
ATOM 784 O O . LEU A 1 100 ? 5.268 -10.066 -22.272 1.00 89.44 100 LEU A O 1
ATOM 788 N N . LEU A 1 101 ? 3.862 -11.715 -21.653 1.00 91.31 101 LEU A N 1
ATOM 789 C CA . LEU A 1 101 ? 4.094 -12.572 -22.820 1.00 91.31 101 LEU A CA 1
ATOM 790 C C . LEU A 1 101 ? 3.575 -11.932 -24.111 1.00 91.31 101 LEU A C 1
ATOM 792 O O . LEU A 1 101 ? 4.271 -11.956 -25.122 1.00 91.31 101 LEU A O 1
ATOM 796 N N . TYR A 1 102 ? 2.395 -11.309 -24.074 1.00 90.31 102 TYR A N 1
ATOM 797 C CA . TYR A 1 102 ? 1.835 -10.573 -25.209 1.00 90.31 102 TYR A CA 1
ATOM 798 C C . TYR A 1 102 ? 2.763 -9.436 -25.668 1.00 90.31 102 TYR A C 1
ATOM 800 O O . TYR A 1 102 ? 2.943 -9.232 -26.866 1.00 90.31 102 TYR A O 1
ATOM 808 N N . ASN A 1 103 ? 3.423 -8.755 -24.725 1.00 87.50 103 ASN A N 1
ATOM 809 C CA . ASN A 1 103 ? 4.433 -7.728 -25.007 1.00 87.50 103 ASN A CA 1
ATOM 810 C C . ASN A 1 103 ? 5.848 -8.289 -25.261 1.00 87.50 103 ASN A C 1
ATOM 812 O O . ASN A 1 103 ? 6.800 -7.517 -25.334 1.00 87.50 103 ASN A O 1
ATOM 816 N N . GLN A 1 104 ? 6.011 -9.613 -25.383 1.00 89.50 104 GLN A N 1
ATOM 817 C CA . GLN A 1 104 ? 7.294 -10.296 -25.620 1.00 89.50 104 GLN A CA 1
ATOM 818 C C . GLN A 1 104 ? 8.382 -9.999 -24.568 1.00 89.50 104 GLN A C 1
ATOM 820 O O . GLN A 1 104 ? 9.579 -10.141 -24.819 1.00 89.50 104 GLN A O 1
ATOM 825 N N . PHE A 1 105 ? 7.987 -9.615 -23.352 1.00 89.94 105 PHE A N 1
ATOM 826 C CA . PHE A 1 105 ? 8.910 -9.191 -22.302 1.00 89.94 105 PHE A CA 1
ATOM 827 C C . PHE A 1 105 ? 9.358 -10.360 -21.413 1.00 89.94 105 PHE A C 1
ATOM 829 O O . PHE A 1 105 ? 9.032 -10.450 -20.225 1.00 89.94 105 PHE A O 1
ATOM 836 N N . MET A 1 106 ? 10.134 -11.271 -22.003 1.00 91.69 106 MET A N 1
ATOM 837 C CA . MET A 1 106 ? 10.613 -12.500 -21.352 1.00 91.69 106 MET A CA 1
ATOM 838 C C . MET A 1 106 ? 11.387 -12.282 -20.039 1.00 91.69 106 MET A C 1
ATOM 840 O O . MET A 1 106 ? 11.149 -13.049 -19.101 1.00 91.69 106 MET A O 1
ATOM 844 N N . PRO A 1 107 ? 12.251 -11.251 -19.891 1.00 90.38 107 PRO A N 1
ATOM 845 C CA . PRO A 1 107 ? 12.940 -11.005 -18.623 1.00 90.38 107 PRO A CA 1
ATOM 846 C C . PRO A 1 107 ? 11.969 -10.767 -17.462 1.00 90.38 107 PRO A C 1
ATOM 848 O O . PRO A 1 107 ? 12.151 -11.322 -16.380 1.00 90.38 107 PRO A O 1
ATOM 851 N N . GLY A 1 108 ? 10.897 -10.002 -17.691 1.00 88.25 108 GLY A N 1
ATOM 852 C CA . GLY A 1 108 ? 9.884 -9.748 -16.669 1.00 88.25 108 GLY A CA 1
ATOM 853 C C . GLY A 1 108 ? 9.100 -11.001 -16.291 1.00 88.25 108 GLY A C 1
ATOM 854 O O . GLY A 1 108 ? 8.875 -11.247 -15.108 1.00 88.25 108 GLY A O 1
ATOM 855 N N . VAL A 1 109 ? 8.746 -11.831 -17.280 1.00 92.06 109 VAL A N 1
ATOM 856 C CA . VAL A 1 109 ? 8.104 -13.135 -17.043 1.00 92.06 109 VAL A CA 1
ATOM 857 C C . VAL A 1 109 ? 8.997 -14.010 -16.164 1.00 92.06 109 VAL A C 1
ATOM 859 O O . VAL A 1 109 ? 8.539 -14.509 -15.138 1.00 92.06 109 VAL A O 1
ATOM 862 N N . ALA A 1 110 ? 10.278 -14.145 -16.514 1.00 92.31 110 ALA A N 1
ATOM 863 C CA . ALA A 1 110 ? 11.230 -14.949 -15.755 1.00 92.31 110 ALA A CA 1
ATOM 864 C C . ALA A 1 110 ? 11.358 -14.471 -14.301 1.00 92.31 110 ALA A C 1
ATOM 866 O O . ALA A 1 110 ? 11.322 -15.294 -13.387 1.00 92.31 110 ALA A O 1
ATOM 867 N N . VAL A 1 111 ? 11.431 -13.154 -14.073 1.00 91.56 111 VAL A N 1
ATOM 868 C CA . VAL A 1 111 ? 11.515 -12.577 -12.723 1.00 91.56 111 VAL A CA 1
ATOM 869 C C . VAL A 1 111 ? 10.254 -12.859 -11.909 1.00 91.56 111 VAL A C 1
ATOM 871 O O . VAL A 1 111 ? 10.369 -13.330 -10.780 1.00 91.56 111 VAL A O 1
ATOM 874 N N . VAL A 1 112 ? 9.055 -12.634 -12.461 1.00 91.12 112 VAL A N 1
ATOM 875 C CA . VAL A 1 112 ? 7.797 -12.907 -11.740 1.00 91.12 112 VAL A CA 1
ATOM 876 C C . VAL A 1 112 ? 7.672 -14.395 -11.415 1.00 91.12 112 VAL A C 1
ATOM 878 O O . VAL A 1 112 ? 7.293 -14.743 -10.297 1.00 91.12 112 VAL A O 1
ATOM 881 N N . LEU A 1 113 ? 8.026 -15.279 -12.355 1.00 91.88 113 LEU A N 1
ATOM 882 C CA . LEU A 1 113 ? 7.969 -16.722 -12.132 1.00 91.88 113 LEU A CA 1
ATOM 883 C C . LEU A 1 113 ? 8.972 -17.177 -11.066 1.00 91.88 113 LEU A C 1
ATOM 885 O O . LEU A 1 113 ? 8.604 -17.911 -10.147 1.00 91.88 113 LEU A O 1
ATOM 889 N N . ALA A 1 114 ? 10.220 -16.710 -11.160 1.00 90.19 114 ALA A N 1
ATOM 890 C CA . ALA A 1 114 ? 11.265 -17.006 -10.187 1.00 90.19 114 ALA A CA 1
ATOM 891 C C . ALA A 1 114 ? 10.883 -16.497 -8.794 1.00 90.19 114 ALA A C 1
ATOM 893 O O . ALA A 1 114 ? 11.070 -17.207 -7.808 1.00 90.19 114 ALA A O 1
ATOM 894 N N . PHE A 1 115 ? 10.281 -15.309 -8.706 1.00 87.94 115 PHE A N 1
ATOM 895 C CA . PHE A 1 115 ? 9.816 -14.754 -7.444 1.00 87.94 115 PHE A CA 1
ATOM 896 C C . PHE A 1 115 ? 8.640 -15.562 -6.877 1.00 87.94 115 PHE A C 1
ATOM 898 O O . PHE A 1 115 ? 8.701 -16.008 -5.737 1.00 87.94 115 PHE A O 1
ATOM 905 N N . ALA A 1 116 ? 7.607 -15.857 -7.670 1.00 88.25 116 ALA A N 1
ATOM 906 C CA . ALA A 1 116 ? 6.457 -16.655 -7.231 1.00 88.25 116 ALA A CA 1
ATOM 907 C C . ALA A 1 116 ? 6.835 -18.080 -6.774 1.00 88.25 116 ALA A C 1
ATOM 909 O O . ALA A 1 116 ? 6.225 -18.613 -5.842 1.00 88.25 116 ALA A O 1
ATOM 910 N N . ALA A 1 117 ? 7.839 -18.696 -7.404 1.00 87.38 117 ALA A N 1
ATOM 911 C CA . ALA A 1 117 ? 8.313 -20.035 -7.057 1.00 87.38 117 ALA A CA 1
ATOM 912 C C . ALA A 1 117 ? 9.340 -20.041 -5.912 1.00 87.38 117 ALA A C 1
ATOM 914 O O . ALA A 1 117 ? 9.291 -20.917 -5.049 1.00 87.38 117 ALA A O 1
ATOM 915 N N . GLY A 1 118 ? 10.259 -19.075 -5.890 1.00 84.31 118 GLY A N 1
ATOM 916 C CA . GLY A 1 118 ? 11.342 -18.992 -4.910 1.00 84.31 118 GLY A CA 1
ATOM 917 C C . GLY A 1 118 ? 10.895 -18.423 -3.567 1.00 84.31 118 GLY A C 1
ATOM 918 O O . GLY A 1 118 ? 11.343 -18.881 -2.516 1.00 84.31 118 GLY A O 1
ATOM 919 N N . TRP A 1 119 ? 9.963 -17.470 -3.576 1.00 80.31 119 TRP A N 1
ATOM 920 C CA . TRP A 1 119 ? 9.525 -16.776 -2.367 1.00 80.31 119 TRP A CA 1
ATOM 921 C C . TRP A 1 119 ? 8.958 -17.709 -1.276 1.00 80.31 119 TRP A C 1
ATOM 923 O O . TRP A 1 119 ? 9.388 -17.600 -0.123 1.00 80.31 119 TRP A O 1
ATOM 933 N N . PRO A 1 120 ? 8.095 -18.698 -1.602 1.00 78.12 120 PRO A N 1
ATOM 934 C CA . PRO A 1 120 ? 7.594 -19.673 -0.627 1.00 78.12 120 PRO A CA 1
ATOM 935 C C . PRO A 1 120 ? 8.659 -20.605 -0.033 1.00 78.12 120 PRO A C 1
ATOM 937 O O . PRO A 1 120 ? 8.405 -21.233 0.997 1.00 78.12 120 PRO A O 1
ATOM 940 N N . LEU A 1 121 ? 9.819 -20.738 -0.686 1.00 75.62 121 LEU A N 1
ATOM 941 C CA . LEU A 1 121 ? 10.920 -21.592 -0.231 1.00 75.62 121 LEU A CA 1
ATOM 942 C C . LEU A 1 121 ? 11.805 -20.872 0.793 1.00 75.62 121 LEU A C 1
ATOM 944 O O . LEU A 1 121 ? 12.261 -21.496 1.749 1.00 75.62 121 LEU A O 1
ATOM 948 N N . ILE A 1 122 ? 12.018 -19.566 0.606 1.00 70.12 122 ILE A N 1
ATOM 949 C CA . ILE A 1 122 ? 12.899 -18.744 1.448 1.00 70.12 122 ILE A CA 1
ATOM 950 C C . ILE A 1 122 ? 12.249 -18.466 2.813 1.00 70.12 122 ILE A C 1
ATOM 952 O O . ILE A 1 122 ? 12.910 -18.551 3.845 1.00 70.12 122 ILE A O 1
ATOM 956 N N . PHE A 1 123 ? 10.940 -18.199 2.849 1.00 62.25 123 PHE A N 1
ATOM 957 C CA . PHE A 1 123 ? 10.209 -17.843 4.075 1.00 62.25 123 PHE A CA 1
ATOM 958 C C . PHE A 1 123 ? 9.478 -19.038 4.708 1.00 62.25 123 PHE A C 1
ATOM 960 O O . PHE A 1 123 ? 8.309 -18.978 5.099 1.00 62.25 123 PHE A O 1
ATOM 967 N N . ARG A 1 124 ? 10.189 -20.161 4.850 1.00 58.22 124 ARG A N 1
ATOM 968 C CA . ARG A 1 124 ? 9.694 -21.358 5.538 1.00 58.22 124 ARG A CA 1
ATOM 969 C C . ARG A 1 124 ? 9.616 -21.100 7.045 1.00 58.22 124 ARG A C 1
ATOM 971 O O . ARG A 1 124 ? 10.632 -21.132 7.721 1.00 58.22 124 ARG A O 1
ATOM 978 N N . ARG A 1 125 ? 8.399 -20.891 7.564 1.00 54.22 125 ARG A N 1
ATOM 979 C CA . ARG A 1 125 ? 8.061 -20.894 9.004 1.00 54.22 125 ARG A CA 1
ATOM 980 C C . ARG A 1 125 ? 9.054 -20.080 9.868 1.00 54.22 125 ARG A C 1
ATOM 982 O O . ARG A 1 125 ? 9.940 -20.635 10.509 1.00 54.22 125 ARG A O 1
ATOM 989 N N . ARG A 1 126 ? 8.778 -18.785 10.069 1.00 46.69 126 ARG A N 1
ATOM 990 C CA . ARG A 1 126 ? 8.813 -18.308 11.461 1.00 46.69 126 ARG A CA 1
ATOM 991 C C . ARG A 1 126 ? 7.619 -18.992 12.108 1.00 46.69 126 ARG A C 1
ATOM 993 O O . ARG A 1 126 ? 6.482 -18.616 11.846 1.00 46.69 126 ARG A O 1
ATOM 1000 N N . GLY A 1 127 ? 7.869 -20.088 12.828 1.00 41.06 127 GLY A N 1
ATOM 1001 C CA . GLY A 1 127 ? 6.884 -20.592 13.781 1.00 41.06 127 GLY A CA 1
ATOM 1002 C C . GLY A 1 127 ? 6.491 -19.466 14.734 1.00 41.06 127 GLY A C 1
ATOM 1003 O O . GLY A 1 127 ? 7.109 -18.402 14.707 1.00 41.06 127 GLY A O 1
ATOM 1004 N N . ASP A 1 128 ? 5.486 -19.701 15.565 1.00 42.50 128 ASP A N 1
ATOM 1005 C CA . ASP A 1 128 ? 5.100 -18.829 16.673 1.00 42.50 128 ASP A CA 1
ATOM 1006 C C . ASP A 1 128 ? 6.260 -18.660 17.676 1.00 42.50 128 ASP A C 1
ATOM 1008 O O . ASP A 1 128 ? 6.198 -19.089 18.826 1.00 42.50 128 ASP A O 1
ATOM 1012 N N . SER A 1 129 ? 7.365 -18.043 17.254 1.00 36.53 129 SER A N 1
ATOM 1013 C CA . SER A 1 129 ? 8.366 -17.486 18.131 1.00 36.53 129 SER A CA 1
ATOM 1014 C C . SER A 1 129 ? 7.681 -16.285 18.752 1.00 36.53 129 SER A C 1
ATOM 1016 O O . SER A 1 129 ? 7.713 -15.167 18.226 1.00 36.53 129 SER A O 1
ATOM 1018 N N . HIS A 1 130 ? 6.985 -16.575 19.848 1.00 38.69 130 HIS A N 1
ATOM 1019 C CA . HIS A 1 130 ? 6.825 -15.675 20.966 1.00 38.69 130 HIS A CA 1
ATOM 1020 C C . HIS A 1 130 ? 7.968 -14.667 20.958 1.00 38.69 130 HIS A C 1
ATOM 1022 O O . HIS A 1 130 ? 9.128 -15.056 21.046 1.00 38.69 130 HIS A O 1
ATOM 1028 N N . ILE A 1 131 ? 7.597 -13.397 20.788 1.00 41.09 131 ILE A N 1
ATOM 1029 C CA . ILE A 1 131 ? 8.324 -12.247 21.310 1.00 41.09 131 ILE A CA 1
ATOM 1030 C C . ILE A 1 131 ? 9.841 -12.429 21.159 1.00 41.09 131 ILE A C 1
ATOM 1032 O O . ILE A 1 131 ? 10.545 -12.727 22.121 1.00 41.09 131 ILE A O 1
ATOM 1036 N N . ILE A 1 132 ? 10.372 -12.221 19.951 1.00 39.81 132 ILE A N 1
ATOM 1037 C CA . ILE A 1 132 ? 11.769 -11.799 19.882 1.00 39.81 132 ILE A CA 1
ATOM 1038 C C . ILE A 1 132 ? 11.786 -10.443 20.592 1.00 39.81 132 ILE A C 1
ATOM 1040 O O . ILE A 1 132 ? 11.342 -9.435 20.033 1.00 39.81 132 ILE A O 1
ATOM 1044 N N . ASN A 1 133 ? 12.223 -10.458 21.853 1.00 40.78 133 ASN A N 1
ATOM 1045 C CA . ASN A 1 133 ? 12.705 -9.307 22.604 1.00 40.78 133 ASN A CA 1
ATOM 1046 C C . ASN A 1 133 ? 13.927 -8.762 21.856 1.00 40.78 133 ASN A C 1
ATOM 1048 O O . ASN A 1 133 ? 15.064 -8.930 22.278 1.00 40.78 133 ASN A O 1
ATOM 1052 N N . SER A 1 134 ? 13.718 -8.168 20.684 1.00 44.66 134 SER A N 1
ATOM 1053 C CA . SER A 1 134 ? 14.736 -7.344 20.062 1.00 44.66 134 SER A CA 1
ATOM 1054 C C . SER A 1 134 ? 14.514 -5.933 20.581 1.00 44.66 134 SER A C 1
ATOM 1056 O O . SER A 1 134 ? 13.824 -5.124 19.957 1.00 44.66 134 SER A O 1
ATOM 1058 N N . GLU A 1 135 ? 15.129 -5.635 21.721 1.00 47.75 135 GLU A N 1
ATOM 1059 C CA . GLU A 1 135 ? 15.358 -4.261 22.186 1.00 47.75 135 GLU A CA 1
ATOM 1060 C C . GLU A 1 135 ? 16.012 -3.393 21.085 1.00 47.75 135 GLU A C 1
ATOM 1062 O O . GLU A 1 135 ? 15.879 -2.173 21.083 1.00 47.75 135 GLU A O 1
ATOM 1067 N N . ALA A 1 136 ? 16.611 -4.029 20.069 1.00 46.66 136 ALA A N 1
ATOM 1068 C CA . ALA A 1 136 ? 17.231 -3.421 18.894 1.00 46.66 136 ALA A CA 1
ATOM 1069 C C . ALA A 1 136 ? 16.330 -2.495 18.048 1.00 46.66 136 ALA A C 1
ATOM 1071 O O . ALA A 1 136 ? 16.859 -1.678 17.302 1.00 46.66 136 ALA A O 1
ATOM 1072 N N . PHE A 1 137 ? 14.995 -2.587 18.142 1.00 48.78 137 PHE A N 1
ATOM 1073 C CA . PHE A 1 137 ? 14.070 -1.687 17.423 1.00 48.78 137 PHE A CA 1
ATOM 1074 C C . PHE A 1 137 ? 13.239 -0.792 18.359 1.00 48.78 137 PHE A C 1
ATOM 1076 O O . PHE A 1 137 ? 12.202 -0.256 17.966 1.00 48.78 137 PHE A O 1
ATOM 1083 N N . SER A 1 138 ? 13.695 -0.593 19.600 1.00 47.19 138 SER A N 1
ATOM 1084 C CA . SER A 1 138 ? 13.123 0.394 20.519 1.00 47.19 138 SER A CA 1
ATOM 1085 C C . SER A 1 138 ? 13.712 1.785 20.258 1.00 47.19 138 SER A C 1
ATOM 1087 O O . SER A 1 138 ? 14.392 2.370 21.100 1.00 47.19 138 SER A O 1
ATOM 1089 N N . THR A 1 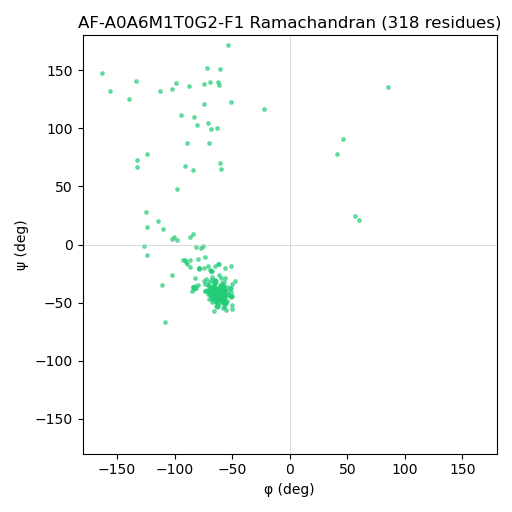139 ? 13.461 2.358 19.081 1.00 55.12 139 THR A N 1
ATOM 1090 C CA . THR A 1 139 ? 13.722 3.792 18.898 1.00 55.12 139 THR A CA 1
ATOM 1091 C C . THR A 1 139 ? 12.630 4.575 19.622 1.00 55.12 139 THR A C 1
ATOM 1093 O O . THR A 1 139 ? 11.456 4.439 19.269 1.00 55.12 139 THR A O 1
ATOM 1096 N N . SER A 1 140 ? 13.008 5.416 20.590 1.00 53.56 140 SER A N 1
ATOM 1097 C CA . SER A 1 140 ? 12.093 6.249 21.397 1.00 53.56 140 SER A CA 1
ATOM 1098 C C . SER A 1 140 ? 11.050 7.014 20.558 1.00 53.56 140 SER A C 1
ATOM 1100 O O . SER A 1 140 ? 9.891 7.160 20.939 1.00 53.56 140 SER A O 1
ATOM 1102 N N . PHE A 1 141 ? 11.425 7.390 19.333 1.00 55.72 141 PHE A N 1
ATOM 1103 C CA . PHE A 1 141 ? 10.577 8.079 18.359 1.00 55.72 141 PHE A CA 1
ATOM 1104 C C . PHE A 1 141 ? 9.368 7.260 17.841 1.00 55.72 141 PHE A C 1
ATOM 1106 O O . PHE A 1 141 ? 8.297 7.814 17.569 1.00 55.72 141 PHE A O 1
ATOM 1113 N N . LEU A 1 142 ? 9.506 5.932 17.736 1.00 57.56 142 LEU A N 1
ATOM 1114 C CA . LEU A 1 142 ? 8.458 5.028 17.240 1.00 57.56 142 LEU A CA 1
ATOM 1115 C C . LEU A 1 142 ? 7.533 4.511 18.351 1.00 57.56 142 LEU A C 1
ATOM 1117 O O . LEU A 1 142 ? 6.431 4.060 18.044 1.00 57.56 142 LEU A O 1
ATOM 1121 N N . ILE A 1 143 ? 7.935 4.621 19.625 1.00 56.94 143 ILE A N 1
ATOM 1122 C CA . ILE A 1 143 ? 7.211 4.079 20.793 1.00 56.94 143 ILE A CA 1
ATOM 1123 C C . ILE A 1 143 ? 5.727 4.471 20.817 1.00 56.94 143 ILE A C 1
ATOM 1125 O O . ILE A 1 143 ? 4.890 3.586 21.007 1.00 56.94 143 ILE A O 1
ATOM 1129 N N . PRO A 1 144 ? 5.336 5.731 20.550 1.00 60.69 144 PRO A N 1
ATOM 1130 C CA . PRO A 1 144 ? 3.918 6.065 20.601 1.00 60.69 144 PRO A CA 1
ATOM 1131 C C . PRO A 1 144 ? 3.106 5.552 19.381 1.00 60.69 144 PRO A C 1
ATOM 1133 O O . PRO A 1 144 ? 1.904 5.791 19.302 1.00 60.69 144 PRO A O 1
ATOM 1136 N N . SER A 1 145 ? 3.722 4.885 18.388 1.00 74.12 145 SER A N 1
ATOM 1137 C CA . SER A 1 145 ? 3.066 4.313 17.191 1.00 74.12 145 SER A CA 1
ATOM 1138 C C . SER A 1 145 ? 3.371 2.820 17.099 1.00 74.12 145 SER A C 1
ATOM 1140 O O . SER A 1 145 ? 4.196 2.373 16.303 1.00 74.12 145 SER A O 1
ATOM 1142 N N . PHE A 1 146 ? 2.670 2.030 17.912 1.00 77.62 146 PHE A N 1
ATOM 1143 C CA . PHE A 1 146 ? 2.840 0.574 17.952 1.00 77.62 146 PHE A CA 1
ATOM 1144 C C . PHE A 1 146 ? 2.626 -0.104 16.581 1.00 77.62 146 PHE A C 1
ATOM 1146 O O . PHE A 1 146 ? 3.250 -1.126 16.311 1.00 77.62 146 PHE A O 1
ATOM 1153 N N . GLU A 1 147 ? 1.800 0.474 15.701 1.00 83.12 147 GLU A N 1
ATOM 1154 C CA . GLU A 1 147 ? 1.559 -0.013 14.330 1.00 83.12 147 GLU A CA 1
ATOM 1155 C C . GLU A 1 147 ? 2.838 -0.030 13.497 1.00 83.12 147 GLU A C 1
ATOM 1157 O O . GLU A 1 147 ? 3.124 -1.015 12.820 1.00 83.12 147 GLU A O 1
ATOM 1162 N N . TRP A 1 148 ? 3.649 1.024 13.598 1.00 82.44 148 TRP A N 1
ATOM 1163 C CA . TRP A 1 148 ? 4.937 1.100 12.917 1.00 82.44 148 TRP A CA 1
ATOM 1164 C C . TRP A 1 148 ? 5.930 0.096 13.472 1.00 82.44 148 TRP A C 1
ATOM 1166 O O . TRP A 1 148 ? 6.632 -0.548 12.699 1.00 82.44 148 TRP A O 1
ATOM 1176 N N . ILE A 1 149 ? 5.966 -0.077 14.794 1.00 80.94 149 ILE A N 1
ATOM 1177 C CA . ILE A 1 149 ? 6.856 -1.052 15.432 1.00 80.94 149 ILE A CA 1
ATOM 1178 C C . ILE A 1 149 ? 6.476 -2.471 14.997 1.00 80.94 149 ILE A C 1
ATOM 1180 O O . ILE A 1 149 ? 7.336 -3.233 14.559 1.00 80.94 149 ILE A O 1
ATOM 1184 N N . GLY A 1 150 ? 5.190 -2.830 15.072 1.00 75.69 150 GLY A N 1
ATOM 1185 C CA . GLY A 1 150 ? 4.697 -4.142 14.651 1.00 75.69 150 GLY A CA 1
ATOM 1186 C C . GLY A 1 150 ? 4.903 -4.389 13.155 1.00 75.69 150 GLY A C 1
ATOM 1187 O O . GLY A 1 150 ? 5.400 -5.448 12.763 1.00 75.69 150 GLY A O 1
ATOM 1188 N N . GLY A 1 151 ? 4.586 -3.387 12.335 1.00 80.25 151 GLY A N 1
ATOM 1189 C CA . GLY A 1 151 ? 4.747 -3.409 10.887 1.00 80.25 151 GLY A CA 1
ATOM 1190 C C . GLY A 1 151 ? 6.199 -3.571 10.451 1.00 80.25 151 GLY A C 1
ATOM 1191 O O . GLY A 1 151 ? 6.514 -4.506 9.714 1.00 80.25 151 GLY A O 1
ATOM 1192 N N . LEU A 1 152 ? 7.102 -2.724 10.954 1.00 81.50 152 LEU A N 1
ATOM 1193 C CA . LEU A 1 152 ? 8.534 -2.808 10.664 1.00 81.50 152 LEU A CA 1
ATOM 1194 C C . LEU A 1 152 ? 9.133 -4.105 11.210 1.00 81.50 152 LEU A C 1
ATOM 1196 O O . LEU A 1 152 ? 9.848 -4.783 10.486 1.00 81.50 152 LEU A O 1
ATOM 1200 N N . ARG A 1 153 ? 8.788 -4.553 12.420 1.00 77.56 153 ARG A N 1
ATOM 1201 C CA . ARG A 1 153 ? 9.316 -5.828 12.939 1.00 77.56 153 ARG A CA 1
ATOM 1202 C C . ARG A 1 153 ? 8.995 -7.014 12.022 1.00 77.56 153 ARG A C 1
ATOM 1204 O O . ARG A 1 153 ? 9.820 -7.919 11.882 1.00 77.56 153 ARG A O 1
ATOM 1211 N N . ASN A 1 154 ? 7.824 -7.004 11.384 1.00 73.50 154 ASN A N 1
ATOM 1212 C CA . ASN A 1 154 ? 7.425 -8.066 10.463 1.00 73.50 154 ASN A CA 1
ATOM 1213 C C . ASN A 1 154 ? 7.973 -7.869 9.033 1.00 73.50 154 ASN A C 1
ATOM 1215 O O . ASN A 1 154 ? 8.348 -8.837 8.372 1.00 73.50 154 ASN A O 1
ATOM 1219 N N . MET A 1 155 ? 8.042 -6.622 8.555 1.00 79.69 155 MET A N 1
ATOM 1220 C CA . MET A 1 155 ? 8.281 -6.286 7.143 1.00 79.69 155 MET A CA 1
ATOM 1221 C C . MET A 1 155 ? 9.498 -5.369 6.899 1.00 79.69 155 MET A C 1
ATOM 1223 O O . MET A 1 155 ? 9.623 -4.832 5.803 1.00 79.69 155 MET A O 1
ATOM 1227 N N . TRP A 1 156 ? 10.415 -5.178 7.859 1.00 82.06 156 TRP A N 1
ATOM 1228 C CA . TRP A 1 156 ? 11.560 -4.255 7.712 1.00 82.06 156 TRP A CA 1
ATOM 1229 C C . TRP A 1 156 ? 12.417 -4.581 6.487 1.00 82.06 156 TRP A C 1
ATOM 1231 O O . TRP A 1 156 ? 12.815 -3.678 5.758 1.00 82.06 156 TRP A O 1
ATOM 1241 N N . TRP A 1 157 ? 12.659 -5.868 6.232 1.00 79.38 157 TRP A N 1
ATOM 1242 C CA . TRP A 1 157 ? 13.454 -6.329 5.098 1.00 79.38 157 TRP A CA 1
ATOM 1243 C C . TRP A 1 157 ? 12.747 -6.009 3.773 1.00 79.38 157 TRP A C 1
ATOM 1245 O O . TRP A 1 157 ? 13.405 -5.617 2.816 1.00 79.38 157 TRP A O 1
ATOM 1255 N N . LEU A 1 158 ? 11.410 -6.095 3.725 1.00 80.69 158 LEU A N 1
ATOM 1256 C CA . LEU A 1 158 ? 10.624 -5.747 2.539 1.00 80.69 158 LEU A CA 1
ATOM 1257 C C . LEU A 1 158 ? 10.699 -4.244 2.276 1.00 80.69 158 LEU A C 1
ATOM 1259 O O . LEU A 1 158 ? 10.942 -3.835 1.146 1.00 80.69 158 LEU A O 1
ATOM 1263 N N . VAL A 1 159 ? 10.535 -3.430 3.323 1.00 85.69 159 VAL A N 1
ATOM 1264 C CA . VAL A 1 159 ? 10.674 -1.969 3.229 1.00 85.69 159 VAL A CA 1
ATOM 1265 C C . VAL A 1 159 ? 12.073 -1.602 2.732 1.00 85.69 159 VAL A C 1
ATOM 1267 O O . VAL A 1 159 ? 12.194 -0.777 1.833 1.00 85.69 159 VAL A O 1
ATOM 1270 N N . LEU A 1 160 ? 13.121 -2.253 3.247 1.00 86.12 160 LEU A N 1
ATOM 1271 C CA . LEU A 1 160 ? 14.505 -2.004 2.842 1.00 86.12 160 LEU A CA 1
ATOM 1272 C C . LEU A 1 160 ? 14.763 -2.404 1.384 1.00 86.12 160 LEU A C 1
ATOM 1274 O O . LEU A 1 160 ? 15.335 -1.612 0.642 1.00 86.12 160 LEU A O 1
ATOM 1278 N N . ILE A 1 161 ? 14.312 -3.586 0.952 1.00 85.00 161 ILE A N 1
ATOM 1279 C CA . ILE A 1 161 ? 14.454 -4.037 -0.443 1.00 85.00 161 ILE A CA 1
ATOM 1280 C C . ILE A 1 161 ? 13.729 -3.085 -1.394 1.00 85.00 161 ILE A C 1
ATOM 1282 O O . ILE A 1 161 ? 14.285 -2.714 -2.425 1.00 85.00 161 ILE A O 1
ATOM 1286 N N . VAL A 1 162 ? 12.510 -2.664 -1.049 1.00 86.94 162 VAL A N 1
ATOM 1287 C CA . VAL A 1 162 ? 11.730 -1.737 -1.877 1.00 86.94 162 VAL A CA 1
ATOM 1288 C C . VAL A 1 162 ? 12.383 -0.353 -1.913 1.00 86.94 162 VAL A C 1
ATOM 1290 O O . VAL A 1 162 ? 12.454 0.238 -2.983 1.00 86.94 162 VAL A O 1
ATOM 1293 N N . LEU A 1 163 ? 12.928 0.144 -0.798 1.00 87.75 163 LEU A N 1
ATOM 1294 C CA . LEU A 1 163 ? 13.677 1.405 -0.763 1.00 87.75 163 LEU A CA 1
ATOM 1295 C C . LEU A 1 163 ? 14.955 1.341 -1.609 1.00 87.75 163 LEU A C 1
ATOM 1297 O O . LEU A 1 163 ? 15.158 2.183 -2.480 1.00 87.75 163 LEU A O 1
ATOM 1301 N N . ALA A 1 164 ? 15.805 0.338 -1.376 1.00 87.38 164 ALA A N 1
ATOM 1302 C CA . ALA A 1 164 ? 17.080 0.187 -2.072 1.00 87.38 164 ALA A CA 1
ATOM 1303 C C . ALA A 1 164 ? 16.875 -0.080 -3.570 1.00 87.38 164 ALA A C 1
ATOM 1305 O O . ALA A 1 164 ? 17.454 0.608 -4.410 1.00 87.38 164 ALA A O 1
ATOM 1306 N N . GLY A 1 165 ? 15.993 -1.027 -3.907 1.00 81.94 165 GLY A N 1
ATOM 1307 C CA . GLY A 1 165 ? 15.602 -1.309 -5.287 1.00 81.94 165 GLY A CA 1
ATOM 1308 C C . GLY A 1 165 ? 14.967 -0.091 -5.951 1.00 81.94 165 GLY A C 1
ATOM 1309 O O . GLY A 1 165 ? 15.276 0.212 -7.097 1.00 81.94 165 GLY A O 1
ATOM 1310 N N . GLY A 1 166 ? 14.157 0.661 -5.210 1.00 85.75 166 GLY A N 1
ATOM 1311 C CA . GLY A 1 166 ? 13.553 1.906 -5.659 1.00 85.75 166 GLY A CA 1
ATOM 1312 C C . GLY A 1 166 ? 14.547 2.972 -6.074 1.00 85.75 166 GLY A C 1
ATOM 1313 O O . GLY A 1 166 ? 14.405 3.546 -7.148 1.00 85.75 166 GLY A O 1
ATOM 1314 N N . ILE A 1 167 ? 15.571 3.223 -5.258 1.00 87.69 167 ILE A N 1
ATOM 1315 C CA . ILE A 1 167 ? 16.619 4.206 -5.569 1.00 87.69 167 ILE A CA 1
ATOM 1316 C C . ILE A 1 167 ? 17.378 3.790 -6.838 1.00 87.69 167 ILE A C 1
ATOM 1318 O O . ILE A 1 167 ? 17.560 4.607 -7.740 1.00 87.69 167 ILE A O 1
ATOM 1322 N N . ILE A 1 168 ? 17.748 2.508 -6.951 1.00 86.69 168 ILE A N 1
ATOM 1323 C CA . ILE A 1 168 ? 18.433 1.968 -8.137 1.00 86.69 168 ILE A CA 1
ATOM 1324 C C . ILE A 1 168 ? 17.553 2.104 -9.385 1.00 86.69 168 ILE A C 1
ATOM 1326 O O . ILE A 1 168 ? 18.015 2.532 -10.437 1.00 86.69 168 ILE A O 1
ATOM 1330 N N . LEU A 1 169 ? 16.269 1.767 -9.283 1.00 82.69 169 LEU A N 1
ATOM 1331 C CA . LEU A 1 169 ? 15.343 1.861 -10.408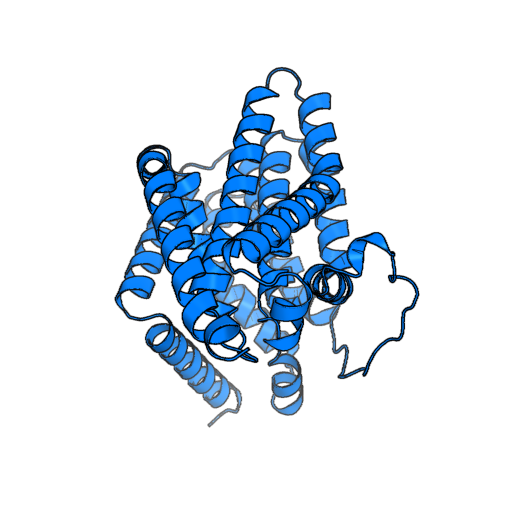 1.00 82.69 169 LEU A CA 1
ATOM 1332 C C . LEU A 1 169 ? 15.027 3.309 -10.780 1.00 82.69 169 LEU A C 1
ATOM 1334 O O . LEU A 1 169 ? 14.839 3.598 -11.958 1.00 82.69 169 LEU A O 1
ATOM 1338 N N . THR A 1 170 ? 15.009 4.218 -9.802 1.00 86.94 170 THR A N 1
ATOM 1339 C CA . THR A 1 170 ? 14.839 5.656 -10.045 1.00 86.94 170 THR A CA 1
ATOM 1340 C C . THR A 1 170 ? 15.981 6.186 -10.901 1.00 86.94 170 THR A C 1
ATOM 1342 O O . THR A 1 170 ? 15.725 6.963 -11.807 1.00 86.94 170 THR A O 1
ATOM 1345 N N . TYR A 1 171 ? 17.216 5.720 -10.691 1.00 86.94 171 TYR A N 1
ATOM 1346 C CA . TYR A 1 171 ? 18.346 6.065 -11.561 1.00 86.94 171 TYR A CA 1
ATOM 1347 C C . TYR A 1 171 ? 18.110 5.685 -13.031 1.00 86.94 171 TYR A C 1
ATOM 1349 O O . TYR A 1 171 ? 18.513 6.414 -13.934 1.00 86.94 171 TYR A O 1
ATOM 1357 N N . LEU A 1 172 ? 17.421 4.569 -13.280 1.00 83.19 172 LEU A N 1
ATOM 1358 C CA . LEU A 1 172 ? 17.111 4.106 -14.633 1.00 83.19 172 LEU A CA 1
ATOM 1359 C C . LEU A 1 172 ? 15.890 4.813 -15.231 1.00 83.19 172 LEU A C 1
ATOM 1361 O O . LEU A 1 172 ? 15.844 5.058 -16.438 1.00 83.19 172 LEU A O 1
ATOM 1365 N N . ASN A 1 173 ? 14.869 5.096 -14.418 1.00 83.19 173 ASN A N 1
ATOM 1366 C CA . ASN A 1 173 ? 13.642 5.724 -14.885 1.00 83.19 173 ASN A CA 1
ATOM 1367 C C . ASN A 1 173 ? 12.883 6.473 -13.779 1.00 83.19 173 ASN A C 1
ATOM 1369 O O . ASN A 1 173 ? 12.530 5.907 -12.744 1.00 83.19 173 ASN A O 1
ATOM 1373 N N . PHE A 1 174 ? 12.488 7.712 -14.079 1.00 84.81 174 PHE A N 1
ATOM 1374 C CA . PHE A 1 174 ? 11.658 8.558 -13.216 1.00 84.81 174 PHE A CA 1
ATOM 1375 C C . PHE A 1 174 ? 10.370 7.877 -12.717 1.00 84.81 174 PHE A C 1
ATOM 1377 O O . PHE A 1 174 ? 10.032 7.956 -11.535 1.00 84.81 174 PHE A O 1
ATOM 1384 N N . VAL A 1 175 ? 9.649 7.180 -13.600 1.00 84.44 175 VAL A N 1
ATOM 1385 C CA . VAL A 1 175 ? 8.369 6.530 -13.271 1.00 84.44 175 VAL A CA 1
ATOM 1386 C C . VAL A 1 175 ? 8.570 5.414 -12.248 1.00 84.44 175 VAL A C 1
ATOM 1388 O O . VAL A 1 175 ? 7.718 5.214 -11.383 1.00 84.44 175 VAL A O 1
ATOM 1391 N N . ALA A 1 176 ? 9.710 4.722 -12.286 1.00 80.94 176 ALA A N 1
ATOM 1392 C CA . ALA A 1 176 ? 10.004 3.662 -11.331 1.00 80.94 176 ALA A CA 1
ATOM 1393 C C . ALA A 1 176 ? 10.159 4.201 -9.896 1.00 80.94 176 ALA A C 1
ATOM 1395 O O . ALA A 1 176 ? 9.735 3.542 -8.942 1.00 80.94 176 ALA A O 1
ATOM 1396 N N . GLY A 1 177 ? 10.666 5.428 -9.739 1.00 86.62 177 GLY A N 1
ATOM 1397 C CA . GLY A 1 177 ? 10.684 6.126 -8.451 1.00 86.62 177 GLY A CA 1
ATOM 1398 C C . GLY A 1 177 ? 9.279 6.399 -7.914 1.00 86.62 177 GLY A C 1
ATOM 1399 O O . GLY A 1 177 ? 8.978 6.059 -6.767 1.00 86.62 177 GLY A O 1
ATOM 1400 N N . LEU A 1 178 ? 8.375 6.907 -8.761 1.00 88.56 178 LEU A N 1
ATOM 1401 C CA . LEU A 1 178 ? 6.971 7.135 -8.388 1.00 88.56 178 LEU A CA 1
ATOM 1402 C C . LEU A 1 178 ? 6.264 5.830 -7.994 1.00 88.56 178 LEU A C 1
ATOM 1404 O O . LEU A 1 178 ? 5.588 5.763 -6.967 1.00 88.56 178 LEU A O 1
ATOM 1408 N N . VAL A 1 179 ? 6.462 4.761 -8.765 1.00 87.12 179 VAL A N 1
ATOM 1409 C CA . VAL A 1 179 ? 5.887 3.444 -8.457 1.00 87.12 179 VAL A CA 1
ATOM 1410 C C . VAL A 1 179 ? 6.423 2.906 -7.134 1.00 87.12 179 VAL A C 1
ATOM 1412 O O . VAL A 1 179 ? 5.655 2.369 -6.337 1.00 87.12 179 VAL A O 1
ATOM 1415 N N . THR A 1 180 ? 7.704 3.124 -6.834 1.00 87.69 180 THR A N 1
ATOM 1416 C CA . THR A 1 180 ? 8.263 2.730 -5.537 1.00 87.69 180 THR A CA 1
ATOM 1417 C C . THR A 1 180 ? 7.587 3.470 -4.383 1.00 87.69 180 THR A C 1
ATOM 1419 O O . THR A 1 180 ? 7.235 2.846 -3.380 1.00 87.69 180 THR A O 1
ATOM 1422 N N . LEU A 1 181 ? 7.344 4.776 -4.516 1.00 90.75 181 LEU A N 1
ATOM 1423 C CA . LEU A 1 181 ? 6.620 5.548 -3.499 1.00 90.75 181 LEU A CA 1
ATOM 1424 C C . LEU A 1 181 ? 5.214 5.009 -3.256 1.00 90.75 181 LEU A C 1
ATOM 1426 O O . LEU A 1 181 ? 4.784 4.881 -2.106 1.00 90.75 181 LEU A O 1
ATOM 1430 N N . PHE A 1 182 ? 4.520 4.630 -4.325 1.00 91.69 182 PHE A N 1
ATOM 1431 C CA . PHE A 1 182 ? 3.216 3.997 -4.207 1.00 91.69 182 PHE A CA 1
ATOM 1432 C C . PHE A 1 182 ? 3.301 2.632 -3.501 1.00 91.69 182 PHE A C 1
ATOM 1434 O O . PHE A 1 182 ? 2.524 2.365 -2.581 1.00 91.69 182 PHE A O 1
ATOM 1441 N N . CYS A 1 183 ? 4.286 1.793 -3.845 1.00 89.25 183 CYS A N 1
ATOM 1442 C CA . CYS A 1 183 ? 4.527 0.510 -3.177 1.00 89.25 183 CYS A CA 1
ATOM 1443 C C . CYS A 1 183 ? 4.807 0.679 -1.677 1.00 89.25 183 CYS A C 1
ATOM 1445 O O . CYS A 1 183 ? 4.248 -0.054 -0.859 1.00 89.25 183 CYS A O 1
ATOM 1447 N N . ILE A 1 184 ? 5.619 1.665 -1.292 1.00 90.81 184 ILE A N 1
ATOM 1448 C CA . ILE A 1 184 ? 5.891 1.981 0.118 1.00 90.81 184 ILE A CA 1
ATOM 1449 C C . ILE A 1 184 ? 4.610 2.399 0.837 1.00 90.81 184 ILE A C 1
ATOM 1451 O O . ILE A 1 184 ? 4.323 1.892 1.923 1.00 90.81 184 ILE A O 1
ATOM 1455 N N . THR A 1 185 ? 3.798 3.251 0.211 1.00 92.56 185 THR A N 1
ATOM 1456 C CA . THR A 1 185 ? 2.497 3.667 0.754 1.00 92.56 185 THR A CA 1
ATOM 1457 C C . THR A 1 185 ? 1.564 2.472 0.956 1.00 92.56 185 THR A C 1
ATOM 1459 O O . THR A 1 185 ? 0.897 2.376 1.991 1.00 92.56 185 THR A O 1
ATOM 1462 N N . ALA A 1 186 ? 1.551 1.515 0.024 1.00 89.44 186 ALA A N 1
ATOM 1463 C CA . ALA A 1 186 ? 0.772 0.282 0.135 1.00 89.44 186 ALA A CA 1
ATOM 1464 C C . ALA A 1 186 ? 1.266 -0.629 1.276 1.00 89.44 186 ALA A C 1
ATOM 1466 O O . ALA A 1 186 ? 0.458 -1.179 2.034 1.00 89.44 186 ALA A O 1
ATOM 1467 N N . ILE A 1 187 ? 2.587 -0.767 1.443 1.00 87.88 187 ILE A N 1
ATOM 1468 C CA . ILE A 1 187 ? 3.183 -1.551 2.534 1.00 87.88 187 ILE A CA 1
ATOM 1469 C C . ILE A 1 187 ? 2.797 -0.944 3.886 1.00 87.88 187 ILE A C 1
ATOM 1471 O O . ILE A 1 187 ? 2.232 -1.656 4.723 1.00 87.88 187 ILE A O 1
ATOM 1475 N N . ILE A 1 188 ? 3.028 0.363 4.055 1.00 90.06 188 ILE A N 1
ATOM 1476 C CA . ILE A 1 188 ? 2.753 1.118 5.287 1.00 90.06 188 ILE A CA 1
ATOM 1477 C C . ILE A 1 188 ? 1.260 1.122 5.607 1.00 90.06 188 ILE A C 1
ATOM 1479 O O . ILE A 1 188 ? 0.882 0.900 6.752 1.00 90.06 188 ILE A O 1
ATOM 1483 N N . THR A 1 189 ? 0.390 1.268 4.602 1.00 88.69 189 THR A N 1
ATOM 1484 C CA . THR A 1 189 ? -1.069 1.163 4.785 1.00 88.69 189 THR A CA 1
ATOM 1485 C C . THR A 1 189 ? -1.460 -0.133 5.495 1.00 88.69 189 THR A C 1
ATOM 1487 O O . THR A 1 189 ? -2.359 -0.164 6.337 1.00 88.69 189 THR A O 1
ATOM 1490 N N . GLY A 1 190 ? -0.762 -1.222 5.194 1.00 84.38 190 GLY A N 1
ATOM 149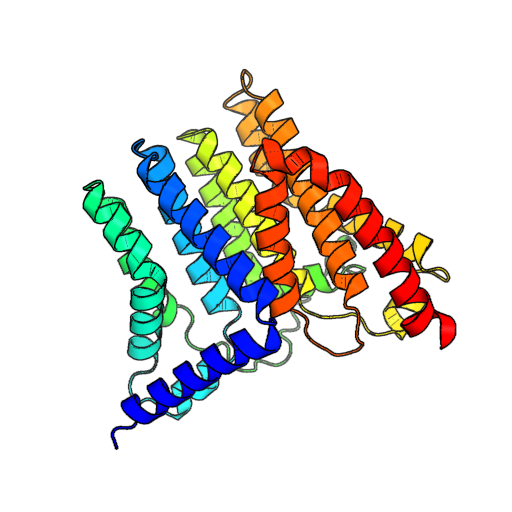1 C CA . GLY A 1 190 ? -1.036 -2.492 5.834 1.00 84.38 190 GLY A CA 1
ATOM 1492 C C . GLY A 1 190 ? -0.573 -2.618 7.283 1.00 84.38 190 GLY A C 1
ATOM 1493 O O . GLY A 1 190 ? -0.999 -3.556 7.947 1.00 84.38 190 GLY A O 1
ATOM 1494 N N . PHE A 1 191 ? 0.229 -1.687 7.804 1.00 86.62 191 PHE A N 1
ATOM 1495 C CA . PHE A 1 191 ? 0.553 -1.635 9.235 1.00 86.62 191 PHE A CA 1
ATOM 1496 C C . PHE A 1 191 ? -0.681 -1.252 10.068 1.00 86.62 191 PHE A C 1
ATOM 1498 O O . PHE A 1 191 ? -0.784 -1.612 11.237 1.00 86.62 191 PHE A O 1
ATOM 1505 N N . TYR A 1 192 ? -1.669 -0.595 9.452 1.00 86.31 192 TYR A N 1
A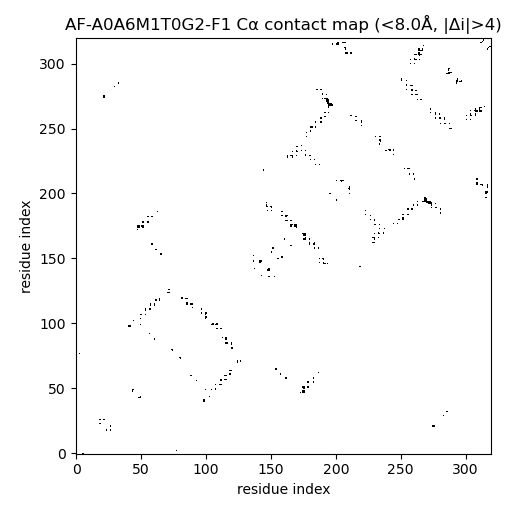TOM 1506 C CA . TYR A 1 192 ? -2.889 -0.129 10.118 1.00 86.31 192 TYR A CA 1
ATOM 1507 C C . TYR A 1 192 ? -4.012 -1.169 10.195 1.00 86.31 192 TYR A C 1
ATOM 1509 O O . TYR A 1 192 ? -5.110 -0.836 10.646 1.00 86.31 192 TYR A O 1
ATOM 1517 N N . ALA A 1 193 ? -3.744 -2.410 9.784 1.00 82.31 193 ALA A N 1
ATOM 1518 C CA . ALA A 1 193 ? -4.661 -3.549 9.773 1.00 82.31 193 ALA A CA 1
ATOM 1519 C C . ALA A 1 193 ? -5.387 -3.815 11.106 1.00 82.31 193 ALA A C 1
ATOM 1521 O O . ALA A 1 193 ? -6.562 -4.206 11.120 1.00 82.31 193 ALA A O 1
ATOM 1522 N N . GLU A 1 194 ? -4.692 -3.612 12.225 1.00 82.38 194 GLU A N 1
ATOM 1523 C CA . GLU A 1 194 ? -5.188 -3.920 13.564 1.00 82.38 194 GLU A CA 1
ATOM 1524 C C . GLU A 1 194 ? -5.742 -2.680 14.272 1.00 82.38 194 GLU A C 1
ATOM 1526 O O . GLU A 1 194 ? -5.185 -1.584 14.195 1.00 82.38 194 GLU A O 1
ATOM 1531 N N . ASN A 1 195 ? -6.862 -2.842 14.981 1.00 84.00 195 ASN A N 1
ATOM 1532 C CA . ASN A 1 195 ? -7.477 -1.755 15.738 1.00 84.00 195 ASN A CA 1
ATOM 1533 C C . ASN A 1 195 ? -6.906 -1.638 17.154 1.00 84.00 195 ASN A C 1
ATOM 1535 O O . ASN A 1 195 ? -6.818 -2.620 17.890 1.00 84.00 195 ASN A O 1
ATOM 1539 N N . GLU A 1 196 ? -6.643 -0.397 17.559 1.00 85.31 196 GLU A N 1
ATOM 1540 C CA . GLU A 1 196 ? -6.220 -0.020 18.909 1.00 85.31 196 GLU A CA 1
ATOM 1541 C C . GLU A 1 196 ? -7.262 -0.395 19.971 1.00 85.31 196 GLU A C 1
ATOM 1543 O O . GLU A 1 196 ? -8.472 -0.401 19.718 1.00 85.31 196 GLU A O 1
ATOM 1548 N N . SER A 1 197 ? -6.812 -0.663 21.199 1.00 85.38 197 SER A N 1
ATOM 1549 C CA . SER A 1 197 ? -7.723 -0.811 22.338 1.00 85.38 197 SER A CA 1
ATOM 1550 C C . SER A 1 197 ? -8.310 0.544 22.758 1.00 85.38 197 SER A C 1
ATOM 1552 O O . SER A 1 197 ? -7.668 1.579 22.600 1.00 85.38 197 SER A O 1
ATOM 1554 N N . ILE A 1 198 ? -9.513 0.542 23.344 1.00 84.69 198 ILE A N 1
ATOM 1555 C CA . ILE A 1 198 ? -10.187 1.772 23.808 1.00 84.69 198 ILE A CA 1
ATOM 1556 C C . ILE A 1 198 ? -9.296 2.548 24.788 1.00 84.69 198 ILE A C 1
ATOM 1558 O O . ILE A 1 198 ? -9.146 3.754 24.640 1.00 84.69 198 ILE A O 1
ATOM 1562 N N . ARG A 1 199 ? -8.647 1.837 25.724 1.00 83.81 199 ARG A N 1
ATOM 1563 C CA . ARG A 1 199 ? -7.750 2.425 26.733 1.00 83.81 199 ARG A CA 1
ATOM 1564 C C . ARG A 1 199 ? -6.570 3.170 26.109 1.00 83.81 199 ARG A C 1
ATOM 1566 O O . ARG A 1 199 ? -6.146 4.189 26.634 1.00 83.81 199 ARG A O 1
ATOM 1573 N N . PHE A 1 200 ? -6.047 2.663 24.992 1.00 84.00 200 PHE A N 1
ATOM 1574 C CA . PHE A 1 200 ? -4.943 3.308 24.283 1.00 84.00 200 PHE A CA 1
ATOM 1575 C C . PHE A 1 200 ? -5.391 4.616 23.619 1.00 84.00 200 PHE A C 1
ATOM 1577 O O . PHE A 1 200 ? -4.695 5.621 23.706 1.00 84.00 200 PHE A O 1
ATOM 1584 N N . ILE A 1 201 ? -6.587 4.627 23.021 1.00 84.62 201 ILE A N 1
ATOM 1585 C CA . ILE A 1 201 ? -7.151 5.826 22.384 1.00 84.62 201 ILE A CA 1
ATOM 1586 C C . ILE A 1 201 ? -7.419 6.921 23.425 1.00 84.62 201 ILE A C 1
ATOM 1588 O O . ILE A 1 201 ? -7.044 8.072 23.209 1.00 84.62 201 ILE A O 1
ATOM 1592 N N . THR A 1 202 ? -8.019 6.565 24.565 1.00 83.06 202 THR A N 1
ATOM 1593 C CA . THR A 1 202 ? -8.326 7.522 25.642 1.00 83.06 202 THR A CA 1
ATOM 1594 C C . THR A 1 202 ? -7.075 8.069 26.324 1.00 83.06 202 THR A C 1
ATOM 1596 O O . THR A 1 202 ? -7.096 9.199 26.784 1.00 83.06 202 THR A O 1
ATOM 1599 N N . LEU A 1 203 ? -5.970 7.313 26.353 1.00 84.69 203 LEU A N 1
ATOM 1600 C CA . LEU A 1 203 ? -4.697 7.781 26.916 1.00 84.69 203 LEU A CA 1
ATOM 1601 C C . LEU A 1 203 ? -4.059 8.905 26.079 1.00 84.69 203 LEU A C 1
ATOM 1603 O O . LEU A 1 203 ? -3.347 9.750 26.611 1.00 84.69 203 LEU A O 1
ATOM 1607 N N . ILE A 1 204 ? -4.284 8.907 24.761 1.00 83.19 204 ILE A N 1
ATOM 1608 C CA . ILE A 1 204 ? -3.641 9.851 23.832 1.00 83.19 204 ILE A CA 1
ATOM 1609 C C . ILE A 1 204 ? -4.368 11.204 23.792 1.00 83.19 204 ILE A C 1
ATOM 1611 O O . ILE A 1 204 ? -3.737 12.254 23.600 1.00 83.19 204 ILE A O 1
ATOM 1615 N N . ALA A 1 205 ? -5.698 11.194 23.903 1.00 82.50 205 ALA A N 1
ATOM 1616 C CA . ALA A 1 205 ? -6.506 12.407 23.887 1.00 82.50 205 ALA A CA 1
ATOM 1617 C C . ALA A 1 205 ? -7.921 12.180 24.432 1.00 82.50 205 ALA A C 1
ATOM 1619 O O . ALA A 1 205 ? -8.551 11.163 24.137 1.00 82.50 205 ALA A O 1
ATOM 1620 N N . ASP A 1 206 ? -8.462 13.217 25.072 1.00 81.25 206 ASP A N 1
ATOM 1621 C CA . ASP A 1 206 ? -9.807 13.231 25.672 1.00 81.25 206 ASP A CA 1
ATOM 1622 C C . ASP A 1 206 ? -10.938 13.454 24.655 1.00 81.25 206 ASP A C 1
ATOM 1624 O O . ASP A 1 206 ? -12.119 13.275 24.955 1.00 81.25 206 ASP A O 1
ATOM 1628 N N . HIS A 1 207 ? -10.600 13.855 23.426 1.00 86.31 207 HIS A N 1
ATOM 1629 C CA . HIS A 1 207 ? -11.568 14.178 22.378 1.00 86.31 207 HIS A CA 1
ATOM 1630 C C . HIS A 1 207 ? -11.206 13.528 21.043 1.00 86.31 207 HIS A C 1
ATOM 1632 O O . HIS A 1 207 ? -10.052 13.551 20.612 1.00 86.31 207 HIS A O 1
ATOM 1638 N N . SER A 1 208 ? -12.225 13.047 20.324 1.00 86.81 208 SER A N 1
ATOM 1639 C CA . SER A 1 208 ? -12.058 12.354 19.038 1.00 86.81 208 SER A CA 1
ATOM 1640 C C . SER A 1 208 ? -11.368 13.180 17.956 1.00 86.81 208 SER A C 1
ATOM 1642 O O . SER A 1 208 ? -10.617 12.627 17.160 1.00 86.81 208 SER A O 1
ATOM 1644 N N . THR A 1 209 ? -11.590 14.495 17.913 1.00 88.69 209 THR A N 1
ATOM 1645 C CA . THR A 1 209 ? -10.933 15.383 16.942 1.00 88.69 209 THR A CA 1
ATOM 1646 C C . THR A 1 209 ? -9.450 15.538 17.239 1.00 88.69 209 THR A C 1
ATOM 1648 O O . THR A 1 209 ? -8.636 15.383 16.336 1.00 88.69 209 THR A O 1
ATOM 1651 N N . SER A 1 210 ? -9.102 15.796 18.501 1.00 88.00 210 SER A N 1
ATOM 1652 C CA . SER A 1 210 ? -7.710 15.922 18.944 1.00 88.00 210 SER A CA 1
ATOM 1653 C C . SER A 1 210 ? -6.946 14.620 18.705 1.00 88.00 210 SER A C 1
ATOM 1655 O O . SER A 1 210 ? -5.852 14.639 18.144 1.00 88.00 210 SER A O 1
ATOM 1657 N N . PHE A 1 211 ? -7.573 13.483 19.018 1.00 89.88 211 PHE A N 1
ATOM 1658 C CA . PHE A 1 211 ? -7.030 12.162 18.727 1.00 89.88 211 PHE A CA 1
ATOM 1659 C C . PHE A 1 211 ? -6.738 11.967 17.230 1.00 89.88 211 PHE A C 1
ATOM 1661 O O . PHE A 1 211 ? -5.610 11.644 16.862 1.00 89.88 211 PHE A O 1
ATOM 1668 N N . LEU A 1 212 ? -7.731 12.202 16.361 1.00 90.25 212 LEU A N 1
ATOM 1669 C CA . LEU A 1 212 ? -7.584 12.012 14.914 1.00 90.25 212 LEU A CA 1
ATOM 1670 C C . LEU A 1 212 ? -6.489 12.905 14.323 1.00 90.25 212 LEU A C 1
ATOM 1672 O O . LEU A 1 212 ? -5.691 12.418 13.527 1.00 90.25 212 LEU A O 1
ATOM 1676 N N . ILE A 1 213 ? -6.423 14.180 14.720 1.00 91.19 213 ILE A N 1
ATOM 1677 C CA . ILE A 1 213 ? -5.397 15.110 14.227 1.00 91.19 213 ILE A CA 1
ATOM 1678 C C . ILE A 1 213 ? -4.013 14.634 14.658 1.00 91.19 213 ILE A C 1
ATOM 1680 O O . ILE A 1 213 ? -3.162 14.439 13.796 1.00 91.19 213 ILE A O 1
ATOM 1684 N N . LYS A 1 214 ? -3.802 14.389 15.961 1.00 89.56 214 LYS A N 1
ATOM 1685 C CA . LYS A 1 214 ? -2.509 13.927 16.494 1.00 89.56 214 LYS A CA 1
ATOM 1686 C C . LYS A 1 214 ? -2.051 12.629 15.836 1.00 89.56 214 LYS A C 1
ATOM 1688 O O . LYS A 1 214 ? -0.865 12.464 15.563 1.00 89.56 214 LYS A O 1
ATOM 1693 N N . LYS A 1 215 ? -2.984 11.707 15.586 1.00 89.94 215 LYS A N 1
ATOM 1694 C CA . LYS A 1 215 ? -2.692 10.448 14.905 1.00 89.94 215 LYS A CA 1
ATOM 1695 C C . LYS A 1 215 ? -2.276 10.712 13.460 1.00 89.94 215 LYS A C 1
ATOM 1697 O O . LYS A 1 215 ? -1.170 10.356 13.085 1.00 89.94 215 LYS A O 1
ATOM 1702 N N . ILE A 1 216 ? -3.109 11.381 12.664 1.00 91.75 216 ILE A N 1
ATOM 1703 C CA . ILE A 1 216 ? -2.829 11.611 11.239 1.00 91.75 216 ILE A CA 1
ATOM 1704 C C . ILE A 1 216 ? -1.517 12.374 11.046 1.00 91.75 216 ILE A C 1
ATOM 1706 O O . ILE A 1 216 ? -0.693 11.948 10.245 1.00 91.75 216 ILE A O 1
ATOM 1710 N N . THR A 1 217 ? -1.277 13.454 11.792 1.00 91.88 217 THR A N 1
ATOM 1711 C CA . THR A 1 217 ? -0.050 14.250 11.634 1.00 91.88 217 THR A CA 1
ATOM 1712 C C . THR A 1 217 ? 1.201 13.438 11.940 1.00 91.88 217 THR A C 1
ATOM 1714 O O . THR A 1 217 ? 2.177 13.505 11.195 1.00 91.88 217 THR A O 1
ATOM 1717 N N . ARG A 1 218 ? 1.169 12.625 12.997 1.00 90.00 218 ARG A N 1
ATOM 1718 C CA . ARG A 1 218 ? 2.306 11.795 13.386 1.00 90.00 218 ARG A CA 1
ATOM 1719 C C . ARG A 1 218 ? 2.586 10.674 12.391 1.00 90.00 218 ARG A C 1
ATOM 1721 O O . ARG A 1 218 ? 3.735 10.455 12.022 1.00 90.00 218 ARG A O 1
ATOM 1728 N N . GLU A 1 219 ? 1.543 9.995 11.937 1.00 91.12 219 GLU A N 1
ATOM 1729 C CA . GLU A 1 219 ? 1.656 8.918 10.954 1.00 91.12 219 GLU A CA 1
ATOM 1730 C C . GLU A 1 219 ? 2.144 9.452 9.591 1.00 91.12 219 GLU A C 1
ATOM 1732 O O . GLU A 1 219 ? 3.004 8.842 8.954 1.00 91.12 219 GLU A O 1
ATOM 1737 N N . LEU A 1 220 ? 1.690 10.645 9.187 1.00 92.50 220 LEU A N 1
ATOM 1738 C CA . LEU A 1 220 ? 2.194 11.339 7.998 1.00 92.50 220 LEU A CA 1
ATOM 1739 C C . LEU A 1 220 ? 3.657 11.778 8.145 1.00 92.50 220 LEU A C 1
ATOM 1741 O O . LEU A 1 220 ? 4.413 11.685 7.176 1.00 92.50 220 LEU A O 1
ATOM 1745 N N . ALA A 1 221 ? 4.082 12.223 9.331 1.00 91.50 221 ALA A N 1
ATOM 1746 C CA . ALA A 1 221 ? 5.478 12.582 9.585 1.00 91.50 221 ALA A CA 1
ATOM 1747 C C . ALA A 1 221 ? 6.406 11.364 9.443 1.00 91.50 221 ALA A C 1
ATOM 1749 O O . ALA A 1 221 ? 7.424 11.442 8.756 1.00 91.50 221 ALA A O 1
ATOM 1750 N N . LEU A 1 222 ? 6.021 10.217 10.015 1.00 90.44 222 LEU A N 1
ATOM 1751 C CA . LEU A 1 222 ? 6.768 8.960 9.886 1.00 90.44 222 LEU A CA 1
ATOM 1752 C C . LEU A 1 222 ? 6.847 8.481 8.434 1.00 90.44 222 LEU A C 1
ATOM 1754 O O . LEU A 1 222 ? 7.928 8.136 7.953 1.00 90.44 222 LEU A O 1
ATOM 1758 N N . TYR A 1 223 ? 5.723 8.524 7.716 1.00 91.81 223 TYR A N 1
ATOM 1759 C CA . TYR A 1 223 ? 5.686 8.216 6.289 1.00 91.81 223 TYR A CA 1
ATOM 1760 C C . TYR A 1 223 ? 6.642 9.111 5.490 1.00 91.81 223 TYR A C 1
ATOM 1762 O O . TYR A 1 223 ? 7.406 8.615 4.659 1.00 91.81 223 TYR A O 1
ATOM 1770 N N . SER A 1 224 ? 6.636 10.415 5.771 1.00 91.69 224 SER A N 1
ATOM 1771 C CA . SER A 1 224 ? 7.476 11.393 5.073 1.00 91.69 224 SER A CA 1
ATOM 1772 C C . SER A 1 224 ? 8.961 11.120 5.300 1.00 91.69 224 SER A C 1
ATOM 1774 O O . SER A 1 224 ? 9.727 11.141 4.346 1.00 91.69 224 SER A O 1
ATOM 1776 N N . ILE A 1 225 ? 9.367 10.773 6.526 1.00 90.88 225 ILE A N 1
ATOM 1777 C CA . ILE A 1 225 ? 10.763 10.427 6.847 1.00 90.88 225 ILE A CA 1
ATOM 1778 C C . ILE A 1 225 ? 11.229 9.201 6.052 1.00 90.88 225 ILE A C 1
ATOM 1780 O O . ILE A 1 225 ? 12.323 9.207 5.494 1.00 90.88 225 ILE A O 1
ATOM 1784 N N . ILE A 1 226 ? 10.404 8.155 5.971 1.00 89.88 226 ILE A N 1
ATOM 1785 C CA . ILE A 1 226 ? 10.788 6.898 5.306 1.00 89.88 226 ILE A CA 1
ATOM 1786 C C . ILE A 1 226 ? 10.799 7.025 3.786 1.00 89.88 226 ILE A C 1
ATOM 1788 O O . ILE A 1 226 ? 11.600 6.375 3.121 1.00 89.88 226 ILE A O 1
ATOM 1792 N N . SER A 1 227 ? 9.931 7.861 3.226 1.00 90.81 227 SER A N 1
ATOM 1793 C CA . SER A 1 227 ? 9.857 8.083 1.780 1.00 90.81 227 SER A CA 1
ATOM 1794 C C . SER A 1 227 ? 10.823 9.162 1.270 1.00 90.81 227 SER A C 1
ATOM 1796 O O . SER A 1 227 ? 11.100 9.203 0.068 1.00 90.81 227 SER A O 1
ATOM 1798 N N . LEU A 1 228 ? 11.414 9.961 2.169 1.00 92.06 228 LEU A N 1
ATOM 1799 C CA . LEU A 1 228 ? 12.371 11.030 1.862 1.00 92.06 228 LEU A CA 1
ATOM 1800 C C . LEU A 1 228 ? 13.538 10.590 0.961 1.00 92.06 228 LEU A C 1
ATOM 1802 O O . LEU A 1 228 ? 13.806 11.306 -0.005 1.00 92.06 228 LEU A O 1
ATOM 1806 N N . PRO A 1 229 ? 14.207 9.434 1.177 1.00 92.25 229 PRO A N 1
ATOM 1807 C CA . PRO A 1 229 ? 15.323 9.017 0.326 1.00 92.25 229 PRO A CA 1
ATOM 1808 C C . PRO A 1 229 ? 14.931 8.877 -1.148 1.00 92.25 229 PRO A C 1
ATOM 1810 O O . PRO A 1 229 ? 15.683 9.282 -2.034 1.00 92.25 229 PRO A O 1
ATOM 1813 N N . ILE A 1 230 ? 13.727 8.365 -1.425 1.00 91.38 230 ILE A N 1
ATOM 1814 C CA . ILE A 1 230 ? 13.249 8.227 -2.802 1.00 91.38 230 ILE A CA 1
ATOM 1815 C C . ILE A 1 230 ? 12.874 9.590 -3.379 1.00 91.38 230 ILE A C 1
ATOM 1817 O O . ILE A 1 230 ? 13.205 9.856 -4.533 1.00 91.38 230 ILE A O 1
ATOM 1821 N N . TRP A 1 231 ? 12.246 10.484 -2.608 1.00 91.62 231 TRP A N 1
ATOM 1822 C CA . TRP A 1 231 ? 11.936 11.828 -3.119 1.00 91.62 231 TRP A CA 1
ATOM 1823 C C . TRP A 1 231 ? 13.198 12.607 -3.439 1.00 91.62 231 TRP A C 1
ATOM 1825 O O . TRP A 1 231 ? 13.279 13.208 -4.506 1.00 91.62 231 TRP A O 1
ATOM 1835 N N . GLY A 1 232 ? 14.184 12.549 -2.539 1.00 92.56 232 GLY A N 1
ATOM 1836 C CA . GLY A 1 232 ? 15.501 13.132 -2.747 1.00 92.56 232 GLY A CA 1
ATOM 1837 C C . GLY 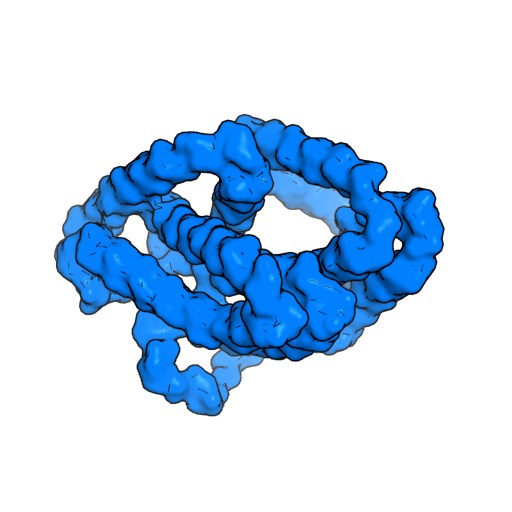A 1 232 ? 16.113 12.605 -4.037 1.00 92.56 232 GLY A C 1
ATOM 1838 O O . GLY A 1 232 ? 16.482 13.398 -4.896 1.00 92.56 232 GLY A O 1
ATOM 1839 N N . SER A 1 233 ? 16.098 11.283 -4.242 1.00 92.62 233 SER A N 1
ATOM 1840 C CA . SER A 1 233 ? 16.603 10.688 -5.483 1.00 92.62 233 SER A CA 1
ATOM 1841 C C . SER A 1 233 ? 15.839 11.156 -6.731 1.00 92.62 233 SER A C 1
ATOM 1843 O O . SER A 1 233 ? 16.468 11.517 -7.718 1.00 92.62 233 SER A O 1
ATOM 1845 N N . CYS A 1 234 ? 14.504 11.247 -6.687 1.00 91.81 234 CYS A N 1
ATOM 1846 C CA . CYS A 1 234 ? 13.697 11.698 -7.824 1.00 91.81 234 CYS A CA 1
ATOM 1847 C C . CYS A 1 234 ? 13.974 13.164 -8.182 1.00 91.81 234 CYS A C 1
ATOM 1849 O O . CYS A 1 234 ? 14.097 13.487 -9.360 1.00 91.81 234 CYS A O 1
ATOM 1851 N N . ILE A 1 235 ? 14.071 14.046 -7.182 1.00 94.00 235 ILE A N 1
ATOM 1852 C CA . ILE A 1 235 ? 14.323 15.480 -7.388 1.00 94.00 235 ILE A CA 1
ATOM 1853 C C . ILE A 1 235 ? 15.765 15.715 -7.854 1.00 94.00 235 ILE A C 1
ATOM 1855 O O . ILE A 1 235 ? 15.982 16.527 -8.746 1.00 94.00 235 ILE A O 1
ATOM 1859 N N . MET A 1 236 ? 16.740 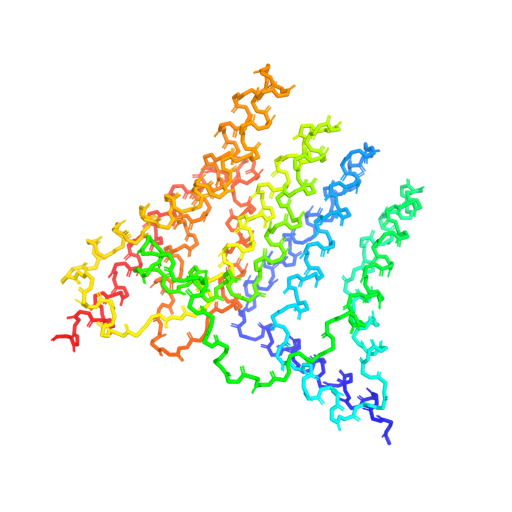14.995 -7.291 1.00 94.88 236 MET A N 1
ATOM 1860 C CA . MET A 1 236 ? 18.150 15.126 -7.672 1.00 94.88 236 MET A CA 1
ATOM 1861 C C . MET A 1 236 ? 18.431 14.590 -9.080 1.00 94.88 236 MET A C 1
ATOM 1863 O O . MET A 1 236 ? 19.192 15.206 -9.818 1.00 94.88 236 MET A O 1
ATOM 1867 N N . LEU A 1 237 ? 17.836 13.452 -9.455 1.00 93.25 237 LEU A N 1
ATOM 1868 C CA . LEU A 1 237 ? 18.062 12.818 -10.760 1.00 93.25 237 LEU A CA 1
ATOM 1869 C C . LEU A 1 237 ? 17.214 13.437 -11.881 1.00 93.25 237 LEU A C 1
ATOM 1871 O O . LEU A 1 237 ? 17.633 13.424 -13.035 1.00 93.25 237 LEU A O 1
ATOM 1875 N N . TYR A 1 238 ? 16.036 13.981 -11.555 1.00 92.56 238 TYR A N 1
ATOM 1876 C CA . TYR A 1 238 ? 15.112 14.585 -12.520 1.00 92.56 238 TYR A CA 1
ATOM 1877 C C . TYR A 1 238 ? 14.603 15.951 -12.035 1.00 92.56 238 TYR A C 1
ATOM 1879 O O . TYR A 1 238 ? 13.403 16.105 -11.767 1.00 92.56 238 TYR A O 1
ATOM 1887 N N . PRO A 1 239 ? 15.483 16.965 -11.947 1.00 92.31 239 PRO A N 1
ATOM 1888 C CA . PRO A 1 239 ? 15.119 18.290 -11.449 1.00 92.31 239 PRO A CA 1
ATOM 1889 C C . PRO A 1 239 ? 14.011 18.937 -12.286 1.00 92.31 239 PRO A C 1
ATOM 1891 O O . PRO A 1 239 ? 13.082 19.507 -11.722 1.00 92.31 239 PRO A O 1
ATOM 1894 N N . ASP A 1 240 ? 14.007 18.738 -13.606 1.00 92.75 240 ASP A N 1
ATOM 1895 C CA . ASP A 1 240 ? 12.975 19.273 -14.509 1.00 92.75 240 ASP A CA 1
ATOM 1896 C C . ASP A 1 240 ? 11.565 18.724 -14.221 1.00 92.75 240 ASP A C 1
ATOM 1898 O O . ASP A 1 240 ? 10.559 19.279 -14.663 1.00 92.75 240 ASP A O 1
ATOM 1902 N N . ARG A 1 241 ? 11.469 17.616 -13.472 1.00 90.69 241 ARG A N 1
ATOM 1903 C CA . ARG A 1 241 ? 10.214 16.931 -13.132 1.00 90.69 241 ARG A CA 1
ATOM 1904 C C . ARG A 1 241 ? 9.838 17.064 -11.658 1.00 90.69 241 ARG A C 1
ATOM 1906 O O . ARG A 1 241 ? 8.930 16.365 -11.206 1.00 90.69 241 ARG A O 1
ATOM 1913 N N . TYR A 1 242 ? 10.477 17.968 -10.911 1.00 92.12 242 TYR A N 1
ATOM 1914 C CA . TYR A 1 242 ? 10.248 18.126 -9.470 1.00 92.12 242 TYR A CA 1
ATOM 1915 C C . TYR A 1 242 ? 8.766 18.343 -9.118 1.00 92.12 242 TYR A C 1
ATOM 1917 O O . TYR A 1 242 ? 8.281 17.794 -8.129 1.00 92.12 242 TYR A O 1
ATOM 1925 N N . LEU A 1 243 ? 8.024 19.079 -9.956 1.00 92.56 243 LEU A N 1
ATOM 1926 C CA . LEU A 1 243 ? 6.599 19.346 -9.756 1.00 92.56 243 LEU A CA 1
ATOM 1927 C C . LEU A 1 243 ? 5.775 18.051 -9.778 1.00 92.56 243 LEU A C 1
ATOM 1929 O O . LEU A 1 243 ? 4.913 17.864 -8.922 1.00 92.56 243 LEU A O 1
ATOM 1933 N N . TYR A 1 244 ? 6.077 17.118 -10.687 1.00 89.88 244 TYR A N 1
ATOM 1934 C CA . TYR A 1 244 ? 5.416 15.811 -10.727 1.00 89.88 244 TYR A CA 1
ATOM 1935 C C . TYR A 1 244 ? 5.712 14.994 -9.470 1.00 89.88 244 TYR A C 1
ATOM 1937 O O . TYR A 1 244 ? 4.799 14.388 -8.913 1.00 89.88 244 TYR A O 1
ATOM 1945 N N . THR A 1 245 ? 6.957 15.018 -8.984 1.00 90.50 245 THR A N 1
ATOM 1946 C CA . THR A 1 245 ? 7.336 14.359 -7.725 1.00 90.50 245 THR A CA 1
ATOM 1947 C C . THR A 1 245 ? 6.560 14.936 -6.541 1.00 90.50 245 THR A C 1
ATOM 1949 O O . THR A 1 245 ? 6.010 14.177 -5.744 1.00 90.50 245 THR A O 1
ATOM 1952 N N . LEU A 1 246 ? 6.457 16.267 -6.443 1.00 91.38 246 LEU A N 1
ATOM 1953 C CA . LEU A 1 246 ? 5.725 16.952 -5.372 1.00 91.38 246 LEU A CA 1
ATOM 1954 C C . LEU A 1 246 ? 4.215 16.682 -5.422 1.00 91.38 246 LEU A C 1
ATOM 1956 O O . LEU A 1 246 ? 3.601 16.439 -4.383 1.00 91.38 246 LEU A O 1
ATOM 1960 N N . LEU A 1 247 ? 3.611 16.683 -6.612 1.00 91.50 247 LEU A N 1
ATOM 1961 C CA . LEU A 1 247 ? 2.199 16.333 -6.773 1.00 91.50 247 LEU A CA 1
ATOM 1962 C C . LEU A 1 247 ? 1.946 14.869 -6.414 1.00 91.50 247 LEU A C 1
ATOM 1964 O O . LEU A 1 247 ? 1.008 14.567 -5.680 1.00 91.50 247 LEU A O 1
ATOM 1968 N N . PHE A 1 248 ? 2.788 13.953 -6.894 1.00 91.19 248 PHE A N 1
ATOM 1969 C CA . PHE A 1 248 ? 2.635 12.529 -6.610 1.00 91.19 248 PHE A CA 1
ATOM 1970 C C . PHE A 1 248 ? 2.780 12.235 -5.119 1.00 91.19 248 PHE A C 1
ATOM 1972 O O . PHE A 1 248 ? 2.028 11.447 -4.545 1.00 91.19 248 PHE A O 1
ATOM 1979 N N . LEU A 1 249 ? 3.710 12.924 -4.468 1.00 90.19 249 LEU A N 1
ATOM 1980 C CA . LEU A 1 249 ? 3.807 12.941 -3.028 1.00 90.19 249 LEU A CA 1
ATOM 1981 C C . LEU A 1 249 ? 2.488 13.387 -2.383 1.00 90.19 249 LEU A C 1
ATOM 1983 O O . LEU A 1 249 ? 1.926 12.651 -1.570 1.00 90.19 249 LEU A O 1
ATOM 1987 N N . LEU A 1 250 ? 1.993 14.571 -2.742 1.00 91.94 250 LEU A N 1
ATOM 1988 C CA . LEU A 1 250 ? 0.770 15.118 -2.166 1.00 91.94 250 LEU A CA 1
ATOM 1989 C C . LEU A 1 250 ? -0.396 14.123 -2.295 1.00 91.94 250 LEU A C 1
ATOM 1991 O O . LEU A 1 250 ? -1.156 13.926 -1.351 1.00 91.94 250 LEU A O 1
ATOM 1995 N N . LEU A 1 251 ? -0.498 13.429 -3.430 1.00 92.31 251 LEU A N 1
ATOM 1996 C CA . LEU A 1 251 ? -1.494 12.378 -3.629 1.00 92.31 251 LEU A CA 1
ATOM 1997 C C . LEU A 1 251 ? -1.304 11.194 -2.666 1.00 92.31 251 LEU A C 1
ATOM 1999 O O . LEU A 1 251 ? -2.286 10.725 -2.093 1.00 92.31 251 LEU A O 1
ATOM 2003 N N . ASN A 1 252 ? -0.074 10.725 -2.435 1.00 92.56 252 ASN A N 1
ATOM 2004 C CA . ASN A 1 252 ? 0.186 9.619 -1.502 1.00 92.56 252 ASN A CA 1
ATOM 2005 C C . ASN A 1 252 ? -0.051 10.012 -0.035 1.00 92.56 252 ASN A C 1
ATOM 2007 O O . ASN A 1 252 ? -0.568 9.204 0.737 1.00 92.56 252 ASN A O 1
ATOM 2011 N N . THR A 1 253 ? 0.267 11.246 0.366 1.00 92.94 253 THR A N 1
ATOM 2012 C CA . THR A 1 253 ? -0.032 11.719 1.729 1.00 92.94 253 THR A CA 1
ATOM 2013 C C . THR A 1 253 ? -1.533 11.874 1.945 1.00 92.94 253 THR A C 1
ATOM 2015 O O . THR A 1 253 ? -2.045 11.442 2.979 1.00 92.94 253 THR A O 1
ATOM 2018 N N . ILE A 1 254 ? -2.267 12.394 0.954 1.00 94.06 254 ILE A N 1
ATOM 2019 C CA . ILE A 1 254 ? -3.735 12.441 0.979 1.00 94.06 254 ILE A CA 1
ATOM 2020 C C . ILE A 1 254 ? -4.321 11.022 1.033 1.00 94.06 254 ILE A C 1
ATOM 2022 O O . ILE A 1 254 ? -5.223 10.767 1.836 1.00 94.06 254 ILE A O 1
ATOM 2026 N N . LEU A 1 255 ? -3.795 10.082 0.238 1.00 94.44 255 LEU A N 1
ATOM 2027 C CA . LEU A 1 255 ? -4.200 8.673 0.263 1.00 94.44 255 LEU A CA 1
ATOM 2028 C C . LEU A 1 255 ? -4.040 8.082 1.665 1.00 94.44 255 LEU A C 1
ATOM 2030 O O . LEU A 1 255 ? -4.997 7.531 2.211 1.00 94.44 255 LEU A O 1
ATOM 2034 N N . LEU A 1 256 ? -2.860 8.241 2.268 1.00 94.12 256 LEU A N 1
ATOM 2035 C CA . LEU A 1 256 ? -2.565 7.717 3.597 1.00 94.12 256 LEU A CA 1
ATOM 2036 C C . LEU A 1 256 ? -3.473 8.341 4.667 1.00 94.12 256 LEU A C 1
ATOM 2038 O O . LEU A 1 256 ? -4.036 7.624 5.496 1.00 94.12 256 LEU A O 1
ATOM 2042 N N . ALA A 1 257 ? -3.699 9.656 4.611 1.00 94.56 257 ALA A N 1
ATOM 2043 C CA . ALA A 1 257 ? -4.616 10.343 5.518 1.00 94.56 257 ALA A CA 1
ATOM 2044 C C . ALA A 1 257 ? -6.057 9.815 5.391 1.00 94.56 257 ALA A C 1
ATOM 2046 O O . ALA A 1 257 ? -6.709 9.530 6.399 1.00 94.56 257 ALA A O 1
ATOM 2047 N N . MET A 1 258 ? -6.557 9.623 4.166 1.00 94.44 258 MET A N 1
ATOM 2048 C CA . MET A 1 258 ? -7.898 9.074 3.941 1.00 94.44 258 MET A CA 1
ATOM 2049 C C . MET A 1 258 ? -8.019 7.617 4.398 1.00 94.44 258 MET A C 1
ATOM 2051 O O . MET A 1 258 ? -9.052 7.236 4.947 1.00 94.44 258 MET A O 1
ATOM 2055 N N . VAL A 1 259 ? -6.973 6.808 4.230 1.00 93.56 259 VAL A N 1
ATOM 2056 C CA . VAL A 1 259 ? -6.920 5.427 4.733 1.00 93.56 259 VAL A CA 1
ATOM 2057 C C . VAL A 1 259 ? -6.979 5.393 6.262 1.00 93.56 259 VAL A C 1
ATOM 2059 O O . VAL A 1 259 ? -7.750 4.613 6.827 1.00 93.56 259 VAL A O 1
ATOM 2062 N N . LEU A 1 260 ? -6.239 6.272 6.943 1.00 92.56 260 LEU A N 1
ATOM 2063 C CA . LEU A 1 260 ? -6.304 6.413 8.401 1.00 92.56 260 LEU A CA 1
ATOM 2064 C C . LEU A 1 260 ? -7.708 6.824 8.861 1.00 92.56 260 LEU A C 1
ATOM 2066 O O . LEU A 1 260 ? -8.249 6.247 9.806 1.00 92.56 260 LEU A O 1
ATOM 2070 N N . LEU A 1 261 ? -8.355 7.760 8.161 1.00 93.50 261 LEU A N 1
ATOM 2071 C CA . LEU A 1 261 ? -9.748 8.108 8.445 1.00 93.50 261 LEU A CA 1
ATOM 2072 C C . LEU A 1 261 ? -10.681 6.913 8.232 1.00 93.50 261 LEU A C 1
ATOM 2074 O O . LEU A 1 261 ? -11.513 6.623 9.097 1.00 93.50 261 LEU A O 1
ATOM 2078 N N . ALA A 1 262 ? -10.524 6.185 7.122 1.00 91.19 262 ALA A N 1
ATOM 2079 C CA . ALA A 1 262 ? -11.314 5.000 6.806 1.00 91.19 262 ALA A CA 1
ATOM 2080 C C . ALA A 1 262 ? -11.207 3.938 7.907 1.00 91.19 262 ALA A C 1
ATOM 2082 O O . ALA A 1 262 ? -12.243 3.424 8.349 1.00 91.19 262 ALA A O 1
ATOM 2083 N N . LYS A 1 263 ? -10.001 3.694 8.434 1.00 91.50 263 LYS A N 1
ATOM 2084 C CA . LYS A 1 263 ? -9.772 2.838 9.606 1.00 91.50 263 LYS A CA 1
ATOM 2085 C C . LYS A 1 263 ? -10.681 3.222 10.775 1.00 91.50 263 LYS A C 1
ATOM 2087 O O . LYS A 1 263 ? -11.430 2.380 11.277 1.00 91.50 263 LYS A O 1
ATOM 2092 N N . TYR A 1 264 ? -10.703 4.496 11.162 1.00 90.06 264 TYR A N 1
ATOM 2093 C CA . TYR A 1 264 ? -11.511 4.937 12.300 1.00 90.06 264 TYR A CA 1
ATOM 2094 C C . TYR A 1 264 ? -13.018 5.002 12.004 1.00 90.06 264 TYR A C 1
ATOM 2096 O O . TYR A 1 264 ? -13.829 4.887 12.927 1.00 90.06 264 TYR A O 1
ATOM 2104 N N . THR A 1 265 ? -13.443 5.065 10.734 1.00 88.25 265 THR A N 1
ATOM 2105 C CA . THR A 1 265 ? -14.868 4.884 10.389 1.00 88.25 265 THR A CA 1
ATOM 2106 C C . THR A 1 265 ? -15.375 3.468 10.674 1.00 88.25 265 THR A C 1
ATOM 2108 O O . THR A 1 265 ? -16.553 3.282 11.002 1.00 88.25 265 THR A O 1
ATOM 2111 N N . LEU A 1 266 ? -14.492 2.471 10.566 1.00 85.38 266 LEU A N 1
ATOM 2112 C CA . LEU A 1 266 ? -14.797 1.056 10.769 1.00 85.38 266 LEU A CA 1
ATOM 2113 C C . LEU A 1 266 ? -14.433 0.558 12.165 1.00 85.38 266 LEU A C 1
ATOM 2115 O O . LEU A 1 266 ? -14.607 -0.629 12.442 1.00 85.38 266 LEU A O 1
ATOM 2119 N N . TYR A 1 267 ? -13.977 1.453 13.042 1.00 85.25 267 TYR A N 1
ATOM 2120 C CA . TYR A 1 267 ? -13.414 1.090 14.331 1.00 85.25 267 TYR A CA 1
ATOM 2121 C C . TYR A 1 267 ? -14.332 0.147 15.125 1.00 85.25 267 TYR A C 1
ATOM 2123 O O . TYR A 1 267 ? -15.514 0.440 15.393 1.00 85.25 267 TYR A O 1
ATOM 2131 N N . GLN A 1 268 ? -13.761 -1.005 15.476 1.00 80.88 268 GLN A N 1
ATOM 2132 C CA . GLN A 1 268 ? -14.301 -1.996 16.395 1.00 80.88 268 GLN A CA 1
ATOM 2133 C C . GLN A 1 268 ? -13.138 -2.516 17.250 1.00 80.88 268 GLN A C 1
ATOM 2135 O O . GLN A 1 268 ? -12.132 -2.959 16.690 1.00 80.88 268 GLN A O 1
ATOM 2140 N N . PRO A 1 269 ? -13.247 -2.461 18.588 1.00 77.19 269 PRO A N 1
ATOM 2141 C CA . PRO A 1 269 ? -12.154 -2.873 19.457 1.00 77.19 269 PRO A CA 1
ATOM 2142 C C . PRO A 1 269 ? -11.827 -4.355 19.242 1.00 77.19 269 PRO A C 1
ATOM 2144 O O . PRO A 1 269 ? -12.738 -5.178 19.153 1.00 77.19 269 PRO A O 1
ATOM 2147 N N . LYS A 1 270 ? -10.527 -4.681 19.186 1.00 69.69 270 LYS A N 1
ATOM 2148 C CA . LYS A 1 270 ? -9.990 -6.051 19.052 1.00 69.69 270 LYS A CA 1
ATOM 2149 C C . LYS A 1 270 ? -10.417 -6.812 17.787 1.00 69.69 270 LYS A C 1
ATOM 2151 O O . LYS A 1 270 ? -10.360 -8.037 17.762 1.00 69.69 270 LYS A O 1
ATOM 2156 N N . ARG A 1 271 ? -10.847 -6.111 16.734 1.00 75.31 271 ARG A N 1
ATOM 2157 C CA . ARG A 1 271 ? -11.170 -6.721 15.439 1.00 75.31 271 ARG A CA 1
ATOM 2158 C C . ARG A 1 271 ? -10.173 -6.269 14.379 1.00 75.31 271 ARG A C 1
ATOM 2160 O O . ARG A 1 271 ? -9.948 -5.064 14.248 1.00 75.31 271 ARG A O 1
ATOM 2167 N N . SER A 1 272 ? -9.632 -7.215 13.611 1.00 75.06 272 SER A N 1
ATOM 2168 C CA . SER A 1 272 ? -8.851 -6.905 12.414 1.00 75.06 272 SER A CA 1
ATOM 2169 C C . SER A 1 272 ? -9.759 -6.339 11.322 1.00 75.06 272 SER A C 1
ATOM 2171 O O . SER A 1 272 ? -10.906 -6.760 11.138 1.00 75.06 272 SER A O 1
ATOM 2173 N N . ILE A 1 273 ? -9.257 -5.332 10.617 1.00 80.19 273 ILE A N 1
ATOM 2174 C CA . ILE A 1 273 ? -9.968 -4.645 9.531 1.00 80.19 273 ILE A CA 1
ATOM 2175 C C . ILE A 1 273 ? -9.146 -4.658 8.238 1.00 80.19 273 ILE A C 1
ATOM 2177 O O . ILE A 1 273 ? -9.323 -3.799 7.381 1.00 80.19 273 ILE A O 1
ATOM 2181 N N . GLU A 1 274 ? -8.294 -5.672 8.077 1.00 76.06 274 GLU A N 1
ATOM 2182 C CA . GLU A 1 274 ? -7.414 -5.875 6.919 1.00 76.06 274 GLU A CA 1
ATOM 2183 C C . GLU A 1 274 ? -8.149 -5.785 5.580 1.00 76.06 274 GLU A C 1
ATOM 2185 O O . GLU A 1 274 ? -7.803 -4.960 4.737 1.00 76.06 274 GLU A O 1
ATOM 2190 N N . LEU A 1 275 ? -9.194 -6.599 5.400 1.00 72.56 275 LEU A N 1
ATOM 2191 C CA . LEU A 1 275 ? -9.952 -6.669 4.148 1.00 72.56 275 LEU A CA 1
ATOM 2192 C C . LEU A 1 275 ? -10.656 -5.340 3.820 1.00 72.56 275 LEU A C 1
ATOM 2194 O O . LEU A 1 275 ? -10.491 -4.835 2.702 1.00 72.56 275 LEU A O 1
ATOM 2198 N N . PRO A 1 276 ? -11.395 -4.712 4.760 1.00 82.62 276 PRO A N 1
ATOM 2199 C CA . PRO A 1 276 ? -11.931 -3.383 4.520 1.00 82.62 276 PRO A CA 1
ATOM 2200 C C . PRO A 1 276 ? -10.861 -2.334 4.208 1.00 82.62 276 PRO A C 1
ATOM 2202 O O . PRO A 1 276 ? -11.041 -1.590 3.250 1.00 82.62 276 PRO A O 1
ATOM 2205 N N . ILE A 1 277 ? -9.753 -2.272 4.957 1.00 85.88 277 ILE A N 1
ATOM 2206 C CA . ILE A 1 277 ? -8.687 -1.283 4.721 1.00 85.88 277 ILE A CA 1
ATOM 2207 C C . ILE A 1 277 ? -8.089 -1.453 3.325 1.00 85.88 277 ILE A C 1
ATOM 2209 O O . ILE A 1 277 ? -7.963 -0.463 2.611 1.00 85.88 277 ILE A O 1
ATOM 2213 N N . ALA A 1 278 ? -7.779 -2.684 2.907 1.00 84.31 278 ALA A N 1
ATOM 2214 C CA . ALA A 1 278 ? -7.259 -2.951 1.567 1.00 84.31 278 ALA A CA 1
ATOM 2215 C C . ALA A 1 278 ? -8.248 -2.506 0.476 1.00 84.31 278 ALA A C 1
ATOM 2217 O O . ALA A 1 278 ? -7.856 -1.893 -0.515 1.00 84.31 278 ALA A O 1
ATOM 2218 N N . THR A 1 279 ? -9.546 -2.736 0.694 1.00 83.38 279 THR A N 1
ATOM 2219 C CA . THR A 1 279 ? -10.604 -2.275 -0.218 1.00 83.38 279 THR A CA 1
ATOM 2220 C C . THR A 1 279 ? -10.640 -0.751 -0.306 1.00 83.38 279 THR A C 1
ATOM 2222 O O . THR A 1 279 ? -10.685 -0.199 -1.403 1.00 83.38 279 THR A O 1
ATOM 2225 N N . TYR A 1 280 ? -10.595 -0.061 0.839 1.00 88.25 280 TYR A N 1
ATOM 2226 C CA . TYR A 1 280 ? -10.537 1.399 0.880 1.00 88.25 280 TYR A CA 1
ATOM 2227 C C . TYR A 1 280 ? -9.275 1.922 0.193 1.00 88.25 280 TYR A C 1
ATOM 2229 O O . TYR A 1 280 ? -9.383 2.846 -0.600 1.00 88.25 280 TYR A O 1
ATOM 2237 N N . PHE A 1 281 ? -8.111 1.312 0.420 1.00 89.62 281 PHE A N 1
ATOM 2238 C CA . PHE A 1 281 ? -6.866 1.691 -0.246 1.00 89.62 281 PHE A CA 1
ATOM 2239 C C . PHE A 1 281 ? -6.987 1.617 -1.774 1.00 89.62 281 PHE A C 1
ATOM 2241 O O . PHE A 1 281 ? -6.662 2.589 -2.452 1.00 89.62 281 PHE A O 1
ATOM 2248 N N . ILE A 1 282 ? -7.512 0.511 -2.316 1.00 86.38 282 ILE A N 1
ATOM 2249 C CA . ILE A 1 282 ? -7.681 0.327 -3.768 1.00 86.38 282 ILE A CA 1
ATOM 2250 C C . ILE A 1 282 ? -8.657 1.360 -4.340 1.00 86.38 282 ILE A C 1
ATOM 2252 O O . ILE A 1 282 ? -8.335 2.039 -5.314 1.00 86.38 282 ILE A O 1
ATOM 2256 N N . VAL A 1 283 ? -9.834 1.511 -3.723 1.00 87.00 283 VAL A N 1
ATOM 2257 C CA . VAL A 1 283 ? -10.853 2.460 -4.194 1.00 87.00 283 VAL A CA 1
ATOM 2258 C C . VAL A 1 283 ? -10.320 3.892 -4.134 1.00 87.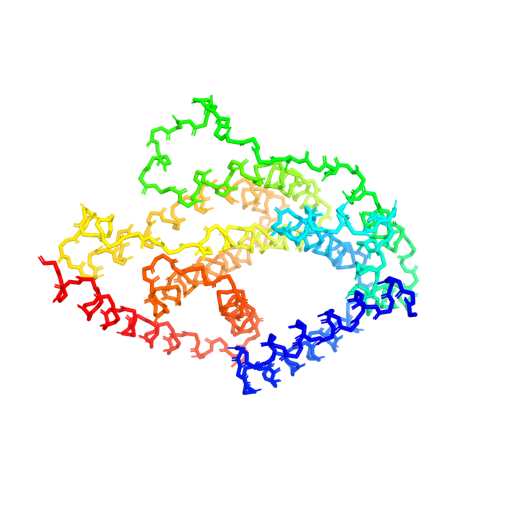00 283 VAL A C 1
ATOM 2260 O O . VAL A 1 283 ? -10.412 4.615 -5.119 1.00 87.00 283 VAL A O 1
ATOM 2263 N N . LEU A 1 284 ? -9.716 4.303 -3.017 1.00 90.12 284 LEU A N 1
ATOM 2264 C CA . LEU A 1 284 ? -9.172 5.653 -2.857 1.00 90.12 284 LEU A CA 1
ATOM 2265 C C . LEU A 1 284 ? -8.005 5.926 -3.813 1.00 90.12 284 LEU A C 1
ATOM 2267 O O . LEU A 1 284 ? -7.921 7.027 -4.350 1.00 90.12 284 LEU A O 1
ATOM 2271 N N . SER A 1 285 ? -7.152 4.930 -4.074 1.00 89.44 285 SER A N 1
ATOM 2272 C CA . SER A 1 285 ? -6.094 5.044 -5.085 1.00 89.44 285 SER A CA 1
ATOM 2273 C C . SER A 1 285 ? -6.693 5.324 -6.461 1.00 89.44 285 SER A C 1
ATOM 2275 O O . SER A 1 285 ? -6.244 6.232 -7.152 1.00 89.44 285 SER A O 1
ATOM 2277 N N . PHE A 1 286 ? -7.759 4.616 -6.838 1.00 84.50 286 PHE A N 1
ATOM 2278 C CA . PHE A 1 286 ? -8.424 4.853 -8.117 1.00 84.50 286 PHE A CA 1
ATOM 2279 C C . PHE A 1 286 ? -8.987 6.277 -8.222 1.00 84.50 286 PHE A C 1
ATOM 2281 O O . PHE A 1 286 ? -8.770 6.948 -9.223 1.00 84.50 286 PHE A O 1
ATOM 2288 N N . PHE A 1 287 ? -9.634 6.784 -7.169 1.00 85.69 287 PHE A N 1
ATOM 2289 C CA . PHE A 1 287 ? -10.137 8.165 -7.147 1.00 85.69 287 PHE A CA 1
ATOM 2290 C C . PHE A 1 287 ? -9.027 9.225 -7.222 1.00 85.69 287 PHE A C 1
ATOM 2292 O O . PHE A 1 287 ? -9.251 10.299 -7.773 1.00 85.69 287 PHE A O 1
ATOM 2299 N N . LEU A 1 288 ? -7.843 8.941 -6.673 1.00 86.31 288 LEU A N 1
ATOM 2300 C CA . LEU A 1 288 ? -6.719 9.879 -6.658 1.00 86.31 288 LEU A CA 1
ATOM 2301 C C . LEU A 1 288 ? -5.905 9.876 -7.954 1.00 86.31 288 LEU A C 1
ATOM 2303 O O . LEU A 1 288 ? -5.458 10.937 -8.382 1.00 86.31 288 LEU A O 1
ATOM 2307 N N . PHE A 1 289 ? -5.694 8.716 -8.579 1.00 82.12 289 PHE A N 1
ATOM 2308 C CA . PHE A 1 289 ? -4.846 8.609 -9.773 1.00 82.12 289 PHE A CA 1
ATOM 2309 C C . PHE A 1 289 ? -5.605 8.786 -11.088 1.00 82.12 289 PHE A C 1
ATOM 2311 O O . PHE A 1 289 ? -4.981 9.024 -12.118 1.00 82.12 289 PHE A O 1
ATOM 2318 N N . VAL A 1 290 ? -6.936 8.712 -11.067 1.00 81.88 290 VAL A N 1
ATOM 2319 C CA . VAL A 1 290 ? -7.772 8.929 -12.249 1.00 81.88 290 VAL A CA 1
ATOM 2320 C C . VAL A 1 290 ? -8.225 10.396 -12.293 1.00 81.88 290 VAL A C 1
ATOM 2322 O O . VAL A 1 290 ? -9.047 10.786 -11.462 1.00 81.88 290 VAL A O 1
ATOM 2325 N N . PRO A 1 291 ? -7.749 11.219 -13.254 1.00 77.00 291 PRO A N 1
ATOM 2326 C CA . PRO A 1 291 ? -7.912 12.678 -13.213 1.00 77.00 291 PRO A CA 1
ATOM 2327 C C . PRO A 1 291 ? -9.356 13.159 -13.032 1.00 77.00 291 PRO A C 1
ATOM 2329 O O . PRO A 1 291 ? -9.633 14.021 -12.206 1.00 77.00 291 PRO A O 1
ATOM 2332 N N . TYR A 1 292 ? -10.309 12.555 -13.744 1.00 81.62 292 TYR A N 1
ATOM 2333 C CA . TYR A 1 292 ? -11.723 12.943 -13.681 1.00 81.62 292 TYR A CA 1
ATOM 2334 C C . TYR A 1 292 ? -12.415 12.566 -12.359 1.00 81.62 292 TYR A C 1
ATOM 2336 O O . TYR A 1 292 ? -13.453 13.135 -12.029 1.00 81.62 292 TYR A O 1
ATOM 2344 N N . LEU A 1 293 ? -11.849 11.643 -11.575 1.00 84.88 293 LEU A N 1
ATOM 2345 C CA . L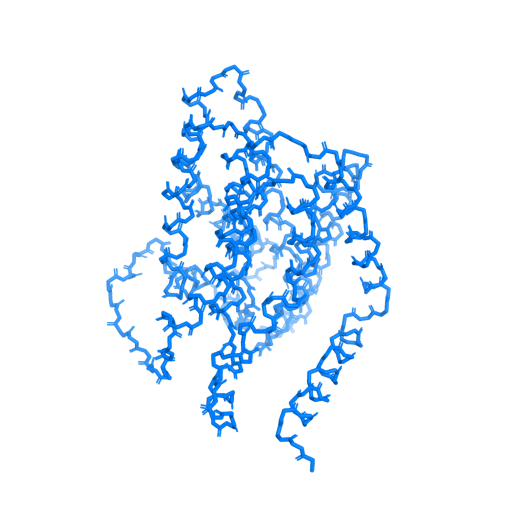EU A 1 293 ? -12.383 11.259 -10.264 1.00 84.88 293 LEU A CA 1
ATOM 2346 C C . LEU A 1 293 ? -11.808 12.085 -9.110 1.00 84.88 293 LEU A C 1
ATOM 2348 O O . LEU A 1 293 ? -12.384 12.080 -8.018 1.00 84.88 293 LEU A O 1
ATOM 2352 N N . GLN A 1 294 ? -10.732 12.842 -9.346 1.00 86.50 294 GLN A N 1
ATOM 2353 C CA . GLN A 1 294 ? -10.064 13.640 -8.314 1.00 86.50 294 GLN A CA 1
ATOM 2354 C C . GLN A 1 294 ? -10.993 14.684 -7.688 1.00 86.50 294 GLN A C 1
ATOM 2356 O O . GLN A 1 294 ? -10.874 14.983 -6.500 1.00 86.50 294 GLN A O 1
ATOM 2361 N N . ILE A 1 295 ? -11.985 15.173 -8.439 1.00 87.50 295 ILE A N 1
ATOM 2362 C CA . ILE A 1 295 ? -12.987 16.116 -7.927 1.00 87.50 295 ILE A CA 1
ATOM 2363 C C . ILE A 1 295 ? -13.812 15.532 -6.767 1.00 87.50 295 ILE A C 1
ATOM 2365 O O . ILE A 1 295 ? -14.287 16.271 -5.909 1.00 87.50 295 ILE A O 1
ATOM 2369 N N . GLY A 1 296 ? -13.946 14.201 -6.698 1.00 86.88 296 GLY A N 1
ATOM 2370 C CA . GLY A 1 296 ? -14.652 13.492 -5.630 1.00 86.88 296 GLY A CA 1
ATOM 2371 C C . GLY A 1 296 ? -13.849 13.347 -4.332 1.00 86.88 296 GLY A C 1
ATOM 2372 O O . GLY A 1 296 ? -14.435 13.149 -3.266 1.00 86.88 296 GLY A O 1
ATOM 2373 N N . VAL A 1 297 ? -12.521 13.469 -4.390 1.00 90.75 297 VAL A N 1
ATOM 2374 C CA . VAL A 1 297 ? -11.606 13.277 -3.251 1.00 90.75 297 VAL A CA 1
ATOM 2375 C C . VAL A 1 297 ? -11.942 14.166 -2.045 1.00 90.75 297 VAL A C 1
ATOM 2377 O O . VAL A 1 297 ? -12.085 13.609 -0.952 1.00 90.75 297 VAL A O 1
ATOM 2380 N N . PRO A 1 298 ? -12.128 15.499 -2.170 1.00 91.00 298 PRO A N 1
ATOM 2381 C CA . PRO A 1 298 ? -12.451 16.337 -1.013 1.00 91.00 298 PRO A CA 1
ATOM 2382 C C . PRO A 1 298 ? -13.776 15.935 -0.349 1.00 91.00 298 PRO A C 1
ATOM 2384 O O . PRO A 1 298 ? -13.862 15.891 0.879 1.00 91.00 298 PRO A O 1
ATOM 2387 N N . PHE A 1 299 ? -14.790 15.559 -1.135 1.00 92.31 299 PHE A N 1
ATOM 2388 C CA . PHE A 1 299 ? -16.079 15.103 -0.604 1.00 92.31 299 PHE A CA 1
ATOM 2389 C C . PHE A 1 299 ? -15.940 13.796 0.180 1.00 92.31 299 PHE A C 1
ATOM 2391 O O . PHE A 1 299 ? -16.488 13.665 1.277 1.00 92.31 299 PHE A O 1
ATOM 2398 N N . ILE A 1 300 ? -15.165 12.843 -0.349 1.00 92.44 300 ILE A N 1
ATOM 2399 C CA . ILE A 1 300 ? -14.877 11.577 0.331 1.00 92.44 300 ILE A CA 1
ATOM 2400 C C . ILE A 1 300 ? -14.101 11.837 1.627 1.00 92.44 300 ILE A C 1
ATOM 2402 O O . ILE A 1 300 ? -14.454 11.274 2.666 1.00 92.44 300 ILE A O 1
ATOM 2406 N N . ALA A 1 301 ? -13.099 12.717 1.605 1.00 92.69 301 ALA A N 1
ATOM 2407 C CA . ALA A 1 301 ? -12.312 13.065 2.785 1.00 92.69 301 ALA A CA 1
ATOM 2408 C C . ALA A 1 301 ? -13.183 13.678 3.897 1.00 92.69 301 ALA A C 1
ATOM 2410 O O . ALA A 1 301 ? -13.130 13.221 5.043 1.00 92.69 301 ALA A O 1
ATOM 2411 N N . ILE A 1 302 ? -14.050 14.642 3.560 1.00 93.12 302 ILE A N 1
ATOM 2412 C CA . ILE A 1 302 ? -14.996 15.259 4.506 1.00 93.12 302 ILE A CA 1
ATOM 2413 C C . ILE A 1 302 ? -15.968 14.210 5.060 1.00 93.12 302 ILE A C 1
ATOM 2415 O O . ILE A 1 302 ? -16.209 14.148 6.270 1.00 93.12 302 ILE A O 1
ATOM 2419 N N . PHE A 1 303 ? -16.505 13.344 4.199 1.00 93.50 303 PHE A N 1
ATOM 2420 C CA . PHE A 1 303 ? -17.402 12.272 4.616 1.00 93.50 303 PHE A CA 1
ATOM 2421 C C . PHE A 1 303 ? -16.727 11.306 5.602 1.00 93.50 303 PHE A C 1
ATOM 2423 O O . PHE A 1 303 ? -17.296 10.991 6.655 1.00 93.50 303 PHE A O 1
ATOM 2430 N N . LEU A 1 304 ? -15.506 10.855 5.294 1.00 92.88 304 LEU A N 1
ATOM 2431 C CA . LEU A 1 304 ? -14.727 9.971 6.161 1.00 92.88 304 LEU A CA 1
ATOM 2432 C C . LEU A 1 304 ? -14.399 10.648 7.494 1.00 92.88 304 LEU A C 1
ATOM 2434 O O . LEU A 1 304 ? -14.558 10.017 8.539 1.00 92.88 304 LEU A O 1
ATOM 2438 N N . TRP A 1 305 ? -14.040 11.932 7.477 1.00 93.94 305 TRP A N 1
ATOM 2439 C CA . TRP A 1 305 ? -13.789 12.728 8.678 1.00 93.94 305 TRP A CA 1
ATOM 2440 C C . TRP A 1 305 ? -15.000 12.767 9.617 1.00 93.94 305 TRP A C 1
ATOM 2442 O O . TRP A 1 305 ? -14.911 12.379 10.788 1.00 93.94 305 TRP A O 1
ATOM 2452 N N . ILE A 1 306 ? -16.165 13.167 9.097 1.00 92.56 306 ILE A N 1
ATOM 2453 C CA . ILE A 1 306 ? -17.405 13.257 9.881 1.00 92.56 306 ILE A CA 1
ATOM 2454 C C . ILE A 1 306 ? -17.770 11.883 10.451 1.00 92.56 306 ILE A C 1
ATOM 2456 O O . ILE A 1 306 ? -18.133 11.756 11.627 1.00 92.56 306 ILE A O 1
ATOM 2460 N N . LYS A 1 307 ? -17.660 10.833 9.633 1.00 92.00 307 LYS A N 1
ATOM 2461 C CA . LYS A 1 307 ? -18.006 9.468 10.031 1.00 92.00 307 LYS A CA 1
ATOM 2462 C C . LYS A 1 307 ? -17.047 8.910 11.085 1.00 92.00 307 LYS A C 1
ATOM 2464 O O . LYS A 1 307 ? -17.519 8.293 12.041 1.00 92.00 307 LYS A O 1
ATOM 2469 N N . ALA A 1 308 ? -15.742 9.152 10.955 1.00 91.69 308 ALA A N 1
ATOM 2470 C CA . ALA A 1 308 ? -14.728 8.731 11.920 1.00 91.69 308 ALA A CA 1
ATOM 2471 C C . ALA A 1 308 ? -14.961 9.396 13.283 1.00 91.69 308 ALA A C 1
ATOM 2473 O O . ALA A 1 308 ? -15.061 8.700 14.296 1.00 91.69 308 ALA A O 1
ATOM 2474 N N . LYS A 1 309 ? -15.181 10.719 13.302 1.00 91.75 309 LYS A N 1
ATOM 2475 C CA . LYS A 1 309 ? -15.496 11.478 14.524 1.00 91.75 309 LYS A CA 1
ATOM 2476 C C . LYS A 1 309 ? -16.730 10.921 15.238 1.00 91.75 309 LYS A C 1
ATOM 2478 O O . LYS A 1 309 ? -16.683 10.617 16.430 1.00 91.75 309 LYS A O 1
ATOM 2483 N N . ARG A 1 310 ? -17.833 10.728 14.502 1.00 90.19 310 ARG A N 1
ATOM 2484 C CA . ARG A 1 310 ? -19.079 10.164 15.054 1.00 90.19 310 ARG A CA 1
ATOM 2485 C C . ARG A 1 310 ? -18.867 8.759 15.621 1.00 90.19 310 ARG A C 1
ATOM 2487 O O . ARG A 1 310 ? -19.406 8.434 16.679 1.00 90.19 310 ARG A O 1
ATOM 2494 N N . ARG A 1 311 ? -18.087 7.919 14.932 1.00 90.00 311 ARG A N 1
ATOM 2495 C CA . ARG A 1 311 ? -17.822 6.538 15.355 1.00 90.00 311 ARG A CA 1
ATOM 2496 C C . ARG A 1 311 ? -16.999 6.488 16.639 1.00 90.00 311 ARG A C 1
ATOM 2498 O O . ARG A 1 311 ? -17.382 5.754 17.550 1.00 90.00 311 ARG A O 1
ATOM 2505 N N . LEU A 1 312 ? -15.927 7.274 16.716 1.00 88.25 312 LEU A N 1
ATOM 2506 C CA . LEU A 1 312 ? -15.072 7.372 17.899 1.00 88.25 312 LEU A CA 1
ATOM 2507 C C . LEU A 1 312 ? -15.844 7.912 19.102 1.00 88.25 312 LEU A C 1
ATOM 2509 O O . LEU A 1 312 ? -15.810 7.291 20.160 1.00 88.25 312 LEU A O 1
ATOM 2513 N N . ASN A 1 313 ? -16.632 8.978 18.928 1.00 88.69 313 ASN A N 1
ATOM 2514 C CA . ASN A 1 313 ? -17.485 9.492 20.002 1.00 88.69 313 ASN A CA 1
ATOM 2515 C C . ASN A 1 313 ? -18.424 8.408 20.544 1.00 88.69 313 ASN A C 1
ATOM 2517 O O . ASN A 1 313 ? -18.495 8.201 21.746 1.00 88.69 313 ASN A O 1
ATOM 2521 N N . LYS A 1 314 ? -19.093 7.649 19.667 1.00 87.44 314 LYS A N 1
ATOM 2522 C CA . LYS A 1 314 ? -20.055 6.619 20.088 1.00 87.44 314 LYS A CA 1
ATOM 2523 C C . LYS A 1 314 ? -19.415 5.385 20.738 1.00 87.44 314 LYS A C 1
ATOM 2525 O O . LYS A 1 314 ? -20.051 4.736 21.564 1.00 87.44 314 LYS A O 1
ATOM 2530 N N . LYS A 1 315 ? -18.227 4.969 20.291 1.00 85.38 315 LYS A N 1
ATOM 2531 C CA . LYS A 1 315 ? -17.625 3.678 20.681 1.00 85.38 315 LYS A CA 1
ATOM 2532 C C . LYS A 1 315 ? -16.520 3.793 21.727 1.00 85.38 315 LYS A C 1
ATOM 2534 O O . LYS A 1 315 ? -16.302 2.809 22.429 1.00 85.38 315 LYS A O 1
ATOM 2539 N N . VAL A 1 316 ? -15.847 4.937 21.797 1.00 84.06 316 VAL A N 1
ATOM 2540 C CA . VAL A 1 316 ? -14.718 5.195 22.698 1.00 84.06 316 VAL A CA 1
ATOM 2541 C C . VAL A 1 316 ? -15.165 6.164 23.788 1.00 84.06 316 VAL A C 1
ATOM 2543 O O . VAL A 1 316 ? -15.319 5.750 24.928 1.00 84.06 316 VAL A O 1
ATOM 2546 N N . TYR A 1 317 ? -15.475 7.410 23.425 1.00 83.06 317 TYR A N 1
ATOM 2547 C CA . TYR A 1 317 ? -15.682 8.492 24.398 1.00 83.06 317 TYR A CA 1
ATOM 2548 C C . TYR A 1 317 ? -17.046 8.488 25.096 1.00 83.06 317 TYR A C 1
ATOM 2550 O O . TYR A 1 317 ? -17.171 9.040 26.173 1.00 83.06 317 TYR A O 1
ATOM 2558 N N . ALA A 1 318 ? -18.068 7.837 24.536 1.00 78.12 318 ALA A N 1
ATOM 2559 C CA . ALA A 1 318 ? -19.346 7.634 25.228 1.00 78.12 318 ALA A CA 1
ATOM 2560 C C . ALA A 1 318 ? -19.298 6.512 26.286 1.00 78.12 318 ALA A C 1
ATOM 2562 O O . ALA A 1 318 ? -20.318 6.208 26.898 1.00 78.12 318 ALA A O 1
ATOM 2563 N N . ARG A 1 319 ? -18.160 5.819 26.420 1.00 59.69 319 ARG A N 1
ATOM 2564 C CA . ARG A 1 319 ? -17.948 4.686 27.339 1.00 59.69 319 ARG A CA 1
ATOM 2565 C C . ARG A 1 319 ? -16.732 4.874 28.255 1.00 59.69 319 ARG A C 1
ATOM 2567 O O . ARG A 1 319 ? -16.424 3.945 28.999 1.00 59.69 319 ARG A O 1
ATOM 2574 N N . ALA A 1 320 ? -16.022 5.989 28.105 1.00 55.50 320 ALA A N 1
ATOM 2575 C CA . ALA A 1 320 ? -14.908 6.403 28.949 1.00 55.50 320 ALA A CA 1
ATOM 2576 C C . ALA A 1 320 ? -15.460 7.300 30.057 1.00 55.50 320 ALA A C 1
ATOM 2578 O O . ALA A 1 320 ? -14.962 7.166 31.191 1.00 55.50 320 ALA A O 1
#

Solvent-accessible surface area (backbone atoms only — not comparable to full-atom values): 17830 Å² total; per-residue (Å²): 131,60,72,66,60,54,51,51,53,51,51,54,51,51,53,54,49,48,46,63,73,65,30,65,69,54,46,53,49,51,52,52,53,50,52,52,52,58,60,54,50,79,73,64,77,52,73,66,58,53,49,43,51,39,53,50,49,51,51,50,51,52,53,53,61,77,69,49,77,60,54,68,58,38,61,75,74,40,99,57,38,56,59,56,52,29,50,52,43,50,63,74,44,39,71,57,46,53,51,33,56,76,69,67,38,59,70,51,44,51,50,49,52,50,46,44,58,46,51,59,65,75,68,62,68,86,61,93,69,70,76,79,84,57,71,89,74,69,50,79,86,46,62,92,39,59,43,57,51,56,34,40,75,76,38,44,69,57,55,48,49,48,51,54,51,22,49,59,39,28,76,78,34,68,66,34,30,56,51,33,54,51,52,52,51,56,56,56,57,58,32,63,26,62,47,67,51,61,70,60,53,55,72,75,30,94,42,52,65,60,37,52,50,57,48,47,56,50,55,50,50,54,52,49,63,72,47,38,66,51,52,52,47,45,37,73,76,36,58,96,47,37,67,59,55,54,51,53,46,53,51,52,54,52,48,51,47,46,46,56,30,47,52,40,49,66,66,45,73,81,41,76,42,48,70,62,50,53,49,50,47,55,53,51,48,50,32,65,74,35,76,88,38,37,78,50,47,65,57,52,46,53,50,31,49,55,44,17,42,55,39,37,39,66,71,40,63,70,74,108

Nearest PDB structures (foldseek):
  5luf-assembly1_z  TM=2.060E-01  e=8.313E+00  Bos taurus
  1occ-assembly1_P  TM=2.060E-01  e=8.313E+00  Bos taurus
  9dw8-assembly1_A  TM=1.431E-01  e=7.314E+00  Homo sapiens

Mean predicted aligned error: 8.77 Å

Foldseek 3Di:
DPLVVVVVVVVVVVVVVLCVVCDVVLVVVVVVLVVVVLVVLVVDQDPLVLVLVLLLLLLVLLLCVLPPPCLVVLVVRDPCSLVVQLVVSCVVCVSVLVSCVVSVNVVSNVSSSCSSNVVSVVPDDPDPPDDPVPPVQPDVLCVLPVLCVVLCVSCVVVLVCLLVVLLVSCLVDLVSLLSSLVSNLVSSLQSLQWADALVSQCVQDLALVSSLVVVLVSSLVVSCVSSVSSLVSSCVNCVVCNVVSVLSSVLSSLLSSLLSLQSLLPDDHGDGPNSVSSSSSSVSNCLSVPVVSVVCSVVSSVVSNVSSRVSCCVHRNVVD

Secondary structure (DSSP, 8-state):
--HHHHHHHHHHHHHHHHHHHH-HHHHHHHHHHHHHHHHHHTT--SHHHHHHHHHHHHHHHHHHHHT-TTHHHHHHH-SSHHHHHHHHHHHHHHHHHHHHHHTT-HHHHHHHHHHHHHHHHHT-----------GGG--TTTTT-HHHHHHHHHHHHHHHHHHHHHHHHHHH-HHHHHHHHHHHHHHHHGGGGBPPPHHHHHHH-SSHHHHHHHHHHHHHHHHHHHHHHHHHHHHHH-GGGHHHHHHHHHHHHHHHHHHHHHHHHT--TT-B-HHHHHHHHHHHHHHHHSGGGGGGHHHHHHHHHHHHHHHHIIIIIT--

Organism: NCBI:txid1736908

pLDDT: mean 82.32, std 11.36, range [36.53, 94.88]

Radius of gyration: 20.58 Å; Cα contacts (8 Å, |Δi|>4): 254; chains: 1; bounding box: 40×57×55 Å